Protein AF-A0A6J7QXI7-F1 (afdb_monomer)

pLDDT: mean 74.12, std 20.52, range [36.59, 98.75]

Mean predicted aligned error: 23.36 Å

Sequence (227 aa):
MTYCSECGQPLATPSAKFCSACGSAVPSATATTPPPEVVAPTAAPGTLPPVSPRVQPRDPSRALPAGPPPATSRRRGRFVWLCLLVIIGLIAAFMLGARSNGDEGAATNPPTGETAAVEPGAESTPGTATGEASGPASQPSPASSGPGGTNGPVMPSVVGMVLQDAQDLLQSQGSYLMDQVDATGGGRFQFFDSNWKVCSQEPSAGAPLASTDVVTLDTVKLDESCP

Structure (mmCIF, N/CA/C/O backbone):
data_AF-A0A6J7QXI7-F1
#
_entry.id   AF-A0A6J7QXI7-F1
#
loop_
_atom_site.group_PDB
_atom_site.id
_atom_site.type_symbol
_atom_site.label_atom_id
_atom_site.label_alt_id
_atom_site.label_comp_id
_atom_site.label_asym_id
_atom_site.label_entity_id
_atom_site.label_seq_id
_atom_site.pdbx_PDB_ins_code
_atom_site.Cartn_x
_atom_site.Cartn_y
_atom_site.Cartn_z
_atom_site.occupancy
_atom_site.B_iso_or_equiv
_atom_site.auth_seq_id
_atom_site.auth_comp_id
_atom_site.auth_asym_id
_atom_site.auth_atom_id
_atom_site.pdbx_PDB_model_num
ATOM 1 N N . MET A 1 1 ? -28.633 -10.844 -4.886 1.00 69.25 1 MET A N 1
ATOM 2 C CA . MET A 1 1 ? -27.993 -11.854 -4.016 1.00 69.25 1 MET A CA 1
ATOM 3 C C . MET A 1 1 ? -27.520 -11.116 -2.779 1.00 69.25 1 MET A C 1
ATOM 5 O O . MET A 1 1 ? -26.979 -10.030 -2.938 1.00 69.25 1 MET A O 1
ATOM 9 N N . THR A 1 2 ? -27.819 -11.610 -1.580 1.00 86.06 2 THR A N 1
ATOM 10 C CA . THR A 1 2 ? -27.412 -10.944 -0.332 1.00 86.06 2 THR A CA 1
ATOM 11 C C . THR A 1 2 ? -26.038 -11.468 0.072 1.00 86.06 2 THR A C 1
ATOM 13 O O . THR A 1 2 ? -25.817 -12.676 0.011 1.00 86.06 2 THR A O 1
ATOM 16 N N . TYR A 1 3 ? -25.130 -10.582 0.471 1.00 89.31 3 TYR A N 1
ATOM 17 C CA . TYR A 1 3 ? -23.764 -10.927 0.872 1.00 89.31 3 TYR A CA 1
ATOM 18 C C . TYR A 1 3 ? -23.567 -10.641 2.360 1.00 89.31 3 TYR A C 1
ATOM 20 O O . TYR A 1 3 ? -24.206 -9.748 2.918 1.00 89.31 3 TYR A O 1
ATOM 28 N N . CYS A 1 4 ? -22.710 -11.420 3.014 1.00 88.81 4 CYS A N 1
ATOM 29 C CA . CYS A 1 4 ? -22.320 -11.164 4.393 1.00 88.81 4 CYS A CA 1
ATOM 30 C C . CYS A 1 4 ? -21.455 -9.899 4.456 1.00 88.81 4 CYS A C 1
ATOM 32 O O . CYS A 1 4 ? -20.448 -9.818 3.760 1.00 88.81 4 CYS A O 1
ATOM 34 N N . SER A 1 5 ? -21.817 -8.940 5.309 1.00 89.81 5 SER A N 1
ATOM 35 C CA . SER A 1 5 ? -21.047 -7.704 5.507 1.00 89.81 5 SER A CA 1
ATOM 36 C C . SER A 1 5 ? -19.678 -7.934 6.150 1.00 89.81 5 SER A C 1
ATOM 38 O O . SER A 1 5 ? -18.811 -7.082 6.022 1.00 89.81 5 SER A O 1
ATOM 40 N N . GLU A 1 6 ? -19.490 -9.072 6.824 1.00 91.00 6 GLU A N 1
ATOM 41 C CA . GLU A 1 6 ? -18.256 -9.377 7.551 1.00 91.00 6 GLU A CA 1
ATOM 42 C C . GLU A 1 6 ? -17.192 -10.035 6.663 1.00 91.00 6 GLU A C 1
ATOM 44 O O . GLU A 1 6 ? -16.014 -9.722 6.761 1.00 91.00 6 GLU A O 1
ATOM 49 N N . CYS A 1 7 ? -17.597 -10.964 5.790 1.00 91.88 7 CYS A N 1
ATOM 50 C CA . CYS A 1 7 ? -16.663 -11.754 4.974 1.00 91.88 7 CYS A CA 1
ATOM 51 C C . CYS A 1 7 ? -16.904 -11.658 3.461 1.00 91.88 7 CYS A C 1
ATOM 53 O O . CYS A 1 7 ? -16.229 -12.329 2.683 1.00 91.88 7 CYS A O 1
ATOM 55 N N . GLY A 1 8 ? -17.909 -10.896 3.023 1.00 90.81 8 GLY A N 1
ATOM 56 C CA . GLY A 1 8 ? -18.232 -10.698 1.607 1.00 90.81 8 GLY A CA 1
ATOM 57 C C . GLY A 1 8 ? -18.805 -11.920 0.881 1.00 90.81 8 GLY A C 1
ATOM 58 O O . GLY A 1 8 ? -19.117 -11.826 -0.303 1.00 90.81 8 GLY A O 1
ATOM 59 N N . GLN A 1 9 ? -18.977 -13.068 1.546 1.00 93.31 9 GLN A N 1
ATOM 60 C CA . GLN A 1 9 ? -19.490 -14.285 0.909 1.00 93.31 9 GLN A CA 1
ATOM 61 C C . GLN A 1 9 ? -21.015 -14.250 0.704 1.00 93.31 9 GLN A C 1
ATOM 63 O O . GLN A 1 9 ? -21.737 -13.668 1.524 1.00 93.31 9 GLN A O 1
ATOM 68 N N . PRO A 1 10 ? -21.533 -14.880 -0.369 1.00 91.75 10 PRO A N 1
ATOM 69 C CA . PRO A 1 10 ? -22.965 -14.927 -0.638 1.00 91.75 10 PRO A CA 1
ATOM 70 C C . PRO A 1 10 ? -23.696 -15.731 0.441 1.00 91.75 10 PRO A C 1
ATOM 72 O O . PRO A 1 10 ? -23.266 -16.811 0.849 1.00 91.75 10 PRO A O 1
ATOM 75 N N . LEU A 1 11 ? -24.834 -15.216 0.898 1.00 88.88 11 LEU A N 1
ATOM 76 C CA . LEU A 1 11 ? -25.693 -15.929 1.835 1.00 88.88 11 LEU A CA 1
ATOM 77 C C . LEU A 1 11 ? -26.484 -17.014 1.100 1.00 88.88 11 LEU A C 1
ATOM 79 O O . LEU A 1 11 ? -27.057 -16.767 0.039 1.00 88.88 11 LEU A O 1
ATOM 83 N N . ALA A 1 12 ? -26.564 -18.202 1.707 1.00 86.75 12 ALA A N 1
ATOM 84 C CA . ALA A 1 12 ? -27.298 -19.344 1.156 1.00 86.75 12 ALA A CA 1
ATOM 85 C C . ALA A 1 12 ? -28.788 -19.038 0.927 1.00 86.75 12 ALA A C 1
ATOM 87 O O . ALA A 1 12 ? -29.397 -19.539 -0.014 1.00 86.75 12 ALA A O 1
ATOM 88 N N . THR A 1 13 ? -29.379 -18.198 1.781 1.00 83.38 13 THR A N 1
ATOM 89 C CA . THR A 1 13 ? -30.736 -17.673 1.608 1.00 83.38 13 THR A CA 1
ATOM 90 C C . THR A 1 13 ? -30.788 -16.201 2.025 1.00 83.38 13 THR A C 1
ATOM 92 O O . THR A 1 13 ? -30.036 -15.789 2.912 1.00 83.38 13 THR A O 1
ATOM 95 N N . PRO A 1 14 ? -31.692 -15.391 1.445 1.00 78.56 14 PRO A N 1
ATOM 96 C CA . PRO A 1 14 ? -31.854 -13.983 1.819 1.00 78.56 14 PRO A CA 1
ATOM 97 C C . PRO A 1 14 ? -32.347 -13.777 3.264 1.00 78.56 14 PRO A C 1
ATOM 99 O O . PRO A 1 14 ? -32.308 -12.658 3.762 1.00 78.56 14 PRO A O 1
ATOM 102 N N . SER A 1 15 ? -32.795 -14.840 3.941 1.00 80.81 15 SER A N 1
ATOM 103 C CA . SER A 1 15 ? -33.298 -14.835 5.324 1.00 80.81 15 SER A CA 1
ATOM 104 C C . SER A 1 15 ? -32.333 -15.498 6.317 1.00 80.81 15 SER A C 1
ATOM 106 O O . SER A 1 15 ? -32.722 -15.792 7.451 1.00 80.81 15 SER A O 1
ATOM 108 N N . ALA A 1 16 ? -31.102 -15.806 5.894 1.00 84.38 16 ALA A N 1
ATOM 109 C CA . ALA A 1 16 ? -30.119 -16.462 6.742 1.00 84.38 16 ALA A CA 1
ATOM 110 C C . ALA A 1 16 ? -29.797 -15.584 7.961 1.00 84.38 16 ALA A C 1
ATOM 112 O O . ALA A 1 16 ? -29.407 -14.432 7.813 1.00 84.38 16 ALA A O 1
ATOM 113 N N . LYS A 1 17 ? -29.945 -16.143 9.168 1.00 89.25 17 LYS A N 1
ATOM 114 C CA . LYS A 1 17 ? -29.601 -15.463 10.432 1.00 89.25 17 LYS A CA 1
ATOM 115 C C . LYS A 1 17 ? -28.100 -15.468 10.719 1.00 89.25 17 LYS A C 1
ATOM 117 O O . LYS A 1 17 ? -27.633 -14.660 11.512 1.00 89.25 17 LYS A O 1
ATOM 122 N N . PHE A 1 18 ? -27.361 -16.371 10.076 1.00 90.38 18 PHE A N 1
ATOM 123 C CA . PHE A 1 18 ? -25.919 -16.538 10.228 1.00 90.38 18 PHE A CA 1
ATOM 124 C C . PHE A 1 18 ? -25.279 -16.838 8.872 1.00 90.38 18 PHE A C 1
ATOM 126 O O . PHE A 1 18 ? -25.883 -17.507 8.028 1.00 90.38 18 PHE A O 1
ATOM 133 N N . CYS A 1 19 ? -24.057 -16.354 8.667 1.00 91.12 19 CYS A N 1
ATOM 134 C CA . CYS A 1 19 ? -23.253 -16.671 7.498 1.00 91.12 19 CYS A CA 1
ATOM 135 C C . CYS A 1 19 ? -22.615 -18.054 7.662 1.00 91.12 19 CYS A C 1
ATOM 137 O O . CYS A 1 19 ? -21.871 -18.289 8.608 1.00 91.12 19 CYS A O 1
ATOM 139 N N . SER A 1 20 ? -22.854 -18.963 6.719 1.00 91.06 20 SER A N 1
ATOM 140 C CA . SER A 1 20 ? -22.268 -20.309 6.754 1.00 91.06 20 SER A CA 1
ATOM 141 C C . SER A 1 20 ? -20.759 -20.332 6.483 1.00 91.06 20 SER A C 1
ATOM 143 O O . SER A 1 20 ? -20.115 -21.318 6.818 1.00 91.06 20 SER A O 1
ATOM 145 N N . ALA A 1 21 ? -20.200 -19.274 5.883 1.00 90.31 21 ALA A N 1
ATOM 146 C CA . ALA A 1 21 ? -18.775 -19.192 5.566 1.00 90.31 21 ALA A CA 1
ATOM 147 C C . ALA A 1 21 ? -17.927 -18.739 6.765 1.00 90.31 21 ALA A C 1
ATOM 149 O O . ALA A 1 21 ? -16.866 -19.302 7.006 1.00 90.31 21 ALA A O 1
ATOM 150 N N . CYS A 1 22 ? -18.393 -17.741 7.524 1.00 91.62 22 CYS A N 1
ATOM 151 C CA . CYS A 1 22 ? -17.625 -17.153 8.630 1.00 91.62 22 CYS A CA 1
ATOM 152 C C . CYS A 1 22 ? -18.294 -17.279 10.009 1.00 91.62 22 CYS A C 1
ATOM 154 O O . CYS A 1 22 ? -17.699 -16.903 11.011 1.00 91.62 22 CYS A O 1
ATOM 156 N N . GLY A 1 23 ? -19.532 -17.776 10.087 1.00 89.50 23 GLY A N 1
ATOM 157 C CA . GLY A 1 23 ? -20.280 -17.941 11.339 1.00 89.50 23 GLY A CA 1
ATOM 158 C C . GLY A 1 23 ? -20.931 -16.665 11.889 1.00 89.50 23 GLY A C 1
ATOM 159 O O . GLY A 1 23 ? -21.688 -16.745 12.856 1.00 89.50 23 GLY A O 1
ATOM 160 N N . SER A 1 24 ? -20.689 -15.499 11.284 1.00 89.75 24 SER A N 1
ATOM 161 C CA . SER A 1 24 ? -21.196 -14.215 11.786 1.00 89.75 24 SER A CA 1
ATOM 162 C C . SER A 1 24 ? -22.715 -14.096 11.666 1.00 89.75 24 SER A C 1
ATOM 164 O O . SER A 1 24 ? -23.312 -14.532 10.677 1.00 89.75 24 SER A O 1
ATOM 166 N N . ALA A 1 25 ? -23.349 -13.471 12.660 1.00 90.44 25 ALA A N 1
ATOM 167 C CA . ALA A 1 25 ? -24.772 -13.154 12.621 1.00 90.44 25 ALA A CA 1
ATOM 168 C C . ALA A 1 25 ? -25.064 -12.115 11.528 1.00 90.44 25 ALA A C 1
ATOM 170 O O . ALA A 1 25 ? -24.351 -11.123 11.394 1.00 90.44 25 ALA A O 1
ATOM 171 N N . VAL A 1 26 ? -26.127 -12.333 10.757 1.00 83.88 26 VAL A N 1
ATOM 172 C CA . VAL A 1 26 ? -26.592 -11.382 9.743 1.00 83.88 26 VAL A CA 1
ATOM 173 C C . VAL A 1 26 ? -27.691 -10.528 10.379 1.00 83.88 26 VAL A C 1
ATOM 175 O O . VAL A 1 26 ? -28.713 -11.084 10.801 1.00 83.88 26 VAL A O 1
ATOM 178 N N . PRO A 1 27 ? -27.521 -9.196 10.479 1.00 74.88 27 PRO A N 1
ATOM 179 C CA . PRO A 1 27 ? -28.544 -8.339 11.058 1.00 74.88 27 PRO A CA 1
ATOM 180 C C . PRO A 1 27 ? -29.804 -8.404 10.187 1.00 74.88 27 PRO A C 1
ATOM 182 O O . PRO A 1 27 ? -29.795 -8.041 9.012 1.00 74.88 27 PRO A O 1
ATOM 185 N N . SER A 1 28 ? -30.900 -8.909 10.757 1.00 65.06 28 SER A N 1
ATOM 186 C CA . SER A 1 28 ? -32.189 -8.934 10.067 1.00 65.06 28 SER A CA 1
ATOM 187 C C . SER A 1 28 ? -32.716 -7.507 9.952 1.00 65.06 28 SER A C 1
ATOM 189 O O . SER A 1 28 ? -32.946 -6.840 10.961 1.00 65.06 28 SER A O 1
ATOM 191 N N . ALA A 1 29 ? -32.911 -7.044 8.719 1.00 59.44 29 ALA A N 1
ATOM 192 C CA . ALA A 1 29 ? -33.513 -5.755 8.407 1.00 59.44 29 ALA A CA 1
ATOM 193 C C . ALA A 1 29 ? -35.021 -5.765 8.721 1.00 59.44 29 ALA A C 1
ATOM 195 O O . ALA A 1 29 ? -35.864 -5.766 7.832 1.00 59.44 29 ALA A O 1
ATOM 196 N N . THR A 1 30 ? -35.371 -5.792 10.003 1.00 52.00 30 THR A N 1
ATOM 197 C CA . THR A 1 30 ? -36.724 -5.510 10.494 1.00 52.00 30 THR A CA 1
ATOM 198 C C . THR A 1 30 ? -36.624 -4.596 11.703 1.00 52.00 30 THR A C 1
ATOM 200 O O . THR A 1 30 ? -36.849 -5.012 12.832 1.00 52.00 30 THR A O 1
ATOM 203 N N . ALA A 1 31 ? -36.241 -3.348 11.453 1.00 46.59 31 ALA A N 1
ATOM 204 C CA . ALA A 1 31 ? -36.560 -2.208 12.304 1.00 46.59 31 ALA A CA 1
ATOM 205 C C . ALA A 1 31 ? -36.317 -0.932 11.489 1.00 46.59 31 ALA A C 1
ATOM 207 O O . ALA A 1 31 ? -35.301 -0.256 11.631 1.00 46.59 31 ALA A O 1
ATOM 208 N N . THR A 1 32 ? -37.247 -0.613 10.589 1.00 44.78 32 THR A N 1
ATOM 209 C CA . THR A 1 32 ? -37.412 0.765 10.124 1.00 44.78 32 THR A CA 1
ATOM 210 C C . THR A 1 32 ? -37.894 1.572 11.325 1.00 44.78 32 THR A C 1
ATOM 212 O O . THR A 1 32 ? -39.090 1.665 11.584 1.00 44.78 32 THR A O 1
ATOM 215 N N . THR A 1 33 ? -36.956 2.100 12.104 1.00 49.19 33 THR A N 1
ATOM 216 C CA . THR A 1 33 ? -37.240 3.183 13.043 1.00 49.19 33 THR A CA 1
ATOM 217 C C . THR A 1 33 ? -37.573 4.414 12.195 1.00 49.19 33 THR A C 1
ATOM 219 O O . THR A 1 33 ? -36.725 4.822 11.396 1.00 49.19 33 THR A O 1
ATOM 222 N N . PRO A 1 34 ? -38.787 4.988 12.279 1.00 61.31 34 PRO A N 1
ATOM 223 C CA . PRO A 1 34 ? -39.069 6.247 11.602 1.00 61.31 34 PRO A CA 1
ATOM 224 C C . PRO A 1 34 ? -38.156 7.353 12.165 1.00 61.31 34 PRO A C 1
ATOM 226 O O . PRO A 1 34 ? -37.771 7.286 13.337 1.00 61.31 34 PRO A O 1
ATOM 229 N N . PRO A 1 35 ? -37.780 8.360 11.355 1.00 67.06 35 PRO A N 1
ATOM 230 C CA . PRO A 1 35 ? -36.964 9.473 11.832 1.00 67.06 35 PRO A CA 1
ATOM 231 C C . PRO A 1 35 ? -37.675 10.172 13.003 1.00 67.06 35 PRO A C 1
ATOM 233 O O . PRO A 1 35 ? -38.895 10.339 12.939 1.00 67.06 35 PRO A O 1
ATOM 236 N N . PRO A 1 36 ? -36.965 10.573 14.075 1.00 60.19 36 PRO A N 1
ATOM 237 C CA . PRO A 1 36 ? -37.603 11.279 15.174 1.00 60.19 36 PRO A CA 1
ATOM 238 C C . PRO A 1 36 ? -38.155 12.617 14.673 1.00 60.19 36 PRO A C 1
ATOM 240 O O . PRO A 1 36 ? -37.423 13.465 14.161 1.00 60.19 36 PRO A O 1
ATOM 243 N N . GLU A 1 37 ? -39.468 12.773 14.820 1.00 57.25 37 GLU A N 1
ATOM 244 C CA . GLU A 1 37 ? -40.192 14.021 14.624 1.00 57.25 37 GLU A CA 1
ATOM 245 C C . GLU A 1 37 ? -39.578 15.105 15.520 1.00 57.25 37 GLU A C 1
ATOM 247 O O . GLU A 1 37 ? -39.369 14.909 16.720 1.00 57.25 37 GLU A O 1
ATOM 252 N N . VAL A 1 38 ? -39.235 16.239 14.910 1.00 58.78 38 VAL A N 1
ATOM 253 C CA . VAL A 1 38 ? -38.616 17.388 15.574 1.00 58.78 38 VAL A CA 1
ATOM 254 C C . VAL A 1 38 ? -39.658 18.041 16.482 1.00 58.78 38 VAL A C 1
ATOM 256 O O . VAL A 1 38 ? -40.354 18.973 16.088 1.00 58.78 38 VAL A O 1
ATOM 259 N N . VAL A 1 39 ? -39.778 17.548 17.713 1.00 56.69 39 VAL A N 1
ATOM 260 C CA . VAL A 1 39 ? -40.544 18.233 18.755 1.00 56.69 39 VAL A CA 1
ATOM 261 C C . VAL A 1 39 ? -39.693 19.391 19.270 1.00 56.69 39 VAL A C 1
ATOM 263 O O . VAL A 1 39 ? -38.682 19.200 19.947 1.00 56.69 39 VAL A O 1
ATOM 266 N N . ALA A 1 40 ? -40.094 20.608 18.908 1.00 59.84 40 ALA A N 1
ATOM 267 C CA . ALA A 1 40 ? -39.514 21.841 19.421 1.00 59.84 40 ALA A CA 1
ATOM 268 C C . ALA A 1 40 ? -39.639 21.900 20.959 1.00 59.84 40 ALA A C 1
ATOM 270 O O . ALA A 1 40 ? -40.735 21.681 21.482 1.00 59.84 40 ALA A O 1
ATOM 271 N N . PRO A 1 41 ? -38.573 22.225 21.712 1.00 55.03 41 PRO A N 1
ATOM 272 C CA . PRO A 1 41 ? -38.693 22.374 23.153 1.00 55.03 41 PRO A CA 1
ATOM 273 C C . PRO A 1 41 ? -39.405 23.686 23.507 1.00 55.03 41 PRO A C 1
ATOM 275 O O . PRO A 1 41 ? -38.901 24.786 23.272 1.00 55.03 41 PRO A O 1
ATOM 278 N N . THR A 1 42 ? -40.585 23.552 24.113 1.00 48.06 42 THR A N 1
ATOM 279 C CA . THR A 1 42 ? -41.251 24.596 24.895 1.00 48.06 42 THR A CA 1
ATOM 280 C C . THR A 1 42 ? -40.319 25.081 26.008 1.00 48.06 42 THR A C 1
ATOM 282 O O . THR A 1 42 ? -39.772 24.290 26.775 1.00 48.06 42 THR A O 1
ATOM 285 N N . ALA A 1 43 ? -40.144 26.399 26.083 1.00 51.53 43 ALA A N 1
ATOM 286 C CA . ALA A 1 43 ? -39.300 27.077 27.054 1.00 51.53 43 ALA A CA 1
ATOM 287 C C . ALA A 1 43 ? -39.784 26.857 28.498 1.00 51.53 43 ALA A C 1
ATOM 289 O O . ALA A 1 43 ? -40.914 27.204 28.842 1.00 51.53 43 ALA A O 1
ATOM 290 N N . ALA A 1 44 ? -38.897 26.353 29.356 1.00 51.34 44 ALA A N 1
ATOM 291 C CA . ALA A 1 44 ? -39.019 26.470 30.806 1.00 51.34 44 ALA A CA 1
ATOM 292 C C . ALA A 1 44 ? -38.195 27.684 31.286 1.00 51.34 44 ALA A C 1
ATOM 294 O O . ALA A 1 44 ? -37.047 27.840 30.858 1.00 51.34 44 ALA A O 1
ATOM 295 N N . PRO A 1 45 ? -38.730 28.552 32.163 1.00 57.09 45 PRO A N 1
ATOM 296 C CA . PRO A 1 45 ? -37.979 29.664 32.725 1.00 57.09 45 PRO A CA 1
ATOM 297 C C . PRO A 1 45 ? -37.171 29.165 33.929 1.00 57.09 45 PRO A C 1
ATOM 299 O O . PRO A 1 45 ? -37.731 28.561 34.841 1.00 57.09 45 PRO A O 1
ATOM 302 N N . GLY A 1 46 ? -35.862 29.424 33.964 1.00 57.44 46 GLY A N 1
ATOM 303 C CA . GLY A 1 46 ? -35.093 29.235 35.202 1.00 57.44 46 GLY A CA 1
ATOM 304 C C . GLY A 1 46 ? -33.627 28.836 35.082 1.00 57.44 46 GLY A C 1
ATOM 305 O O . GLY A 1 46 ? -32.968 28.719 36.111 1.00 57.44 46 GLY A O 1
ATOM 306 N N . THR A 1 47 ? -33.070 28.646 33.887 1.00 54.25 47 THR A N 1
ATOM 307 C CA . THR A 1 47 ? -31.639 28.333 33.773 1.00 54.25 47 THR A CA 1
ATOM 308 C C . THR A 1 47 ? -30.823 29.620 33.710 1.00 54.25 47 THR A C 1
ATOM 310 O O . THR A 1 47 ? -30.930 30.402 32.767 1.00 54.25 47 THR A O 1
ATOM 313 N N . LEU A 1 48 ? -30.019 29.840 34.752 1.00 63.69 48 LEU A N 1
ATOM 314 C CA . LEU A 1 48 ? -28.981 30.868 34.815 1.00 63.69 48 LEU A CA 1
ATOM 315 C C . LEU A 1 48 ? -28.136 30.857 33.525 1.00 63.69 48 LEU A C 1
ATOM 317 O O . LEU A 1 48 ? -27.849 29.774 33.007 1.00 63.69 48 LEU A O 1
ATOM 321 N N . PRO A 1 49 ? -27.713 32.022 33.001 1.00 67.75 49 PRO A N 1
ATOM 322 C CA . PRO A 1 49 ? -26.877 32.055 31.809 1.00 67.75 49 PRO A CA 1
ATOM 323 C C . PRO A 1 49 ? -25.571 31.285 32.061 1.00 67.75 49 PRO A C 1
ATOM 325 O O . PRO A 1 49 ? -25.015 31.377 33.162 1.00 67.75 49 PRO A O 1
ATOM 328 N N . PRO A 1 50 ? -25.043 30.546 31.068 1.00 63.25 50 PRO A N 1
ATOM 329 C CA . PRO A 1 50 ? -23.737 29.926 31.205 1.00 63.25 50 PRO A CA 1
ATOM 330 C C . PRO A 1 50 ? -22.700 31.028 31.433 1.00 63.25 50 PRO A C 1
ATOM 332 O O . PRO A 1 50 ? -22.556 31.949 30.622 1.00 63.25 50 PRO A O 1
ATOM 335 N N . VAL A 1 51 ? -21.975 30.938 32.549 1.00 65.94 51 VAL A N 1
ATOM 336 C CA . VAL A 1 51 ? -20.777 31.743 32.788 1.00 65.94 51 VAL A CA 1
ATOM 337 C C . VAL A 1 51 ? -19.792 31.375 31.687 1.00 65.94 51 VAL A C 1
ATOM 339 O O . VAL A 1 51 ? -19.142 30.333 31.733 1.00 65.94 51 VAL A O 1
ATOM 342 N N . SER A 1 52 ? -19.726 32.210 30.652 1.00 62.53 52 SER A N 1
ATOM 343 C CA . SER A 1 52 ? -18.706 32.076 29.621 1.00 62.53 52 SER A CA 1
ATOM 344 C C . SER A 1 52 ? -17.344 32.181 30.305 1.00 62.53 52 SER A C 1
ATOM 346 O O . SER A 1 52 ? -17.128 33.136 31.062 1.00 62.53 52 SER A O 1
ATOM 348 N N . PRO A 1 53 ? -16.411 31.245 30.067 1.00 62.56 53 PRO A N 1
ATOM 349 C CA . PRO A 1 53 ? -15.041 31.440 30.498 1.00 62.56 53 PRO A CA 1
ATOM 350 C C . PRO A 1 53 ? -14.557 32.740 29.858 1.00 62.56 53 PRO A C 1
ATOM 352 O O . PRO A 1 53 ? -14.526 32.855 28.631 1.00 62.56 53 PRO A O 1
ATOM 355 N N . ARG A 1 54 ? -14.208 33.748 30.667 1.00 62.00 54 ARG A N 1
ATOM 356 C CA . ARG A 1 54 ? -13.428 34.879 30.160 1.00 62.00 54 ARG A CA 1
ATOM 357 C C . ARG A 1 54 ? -12.140 34.286 29.604 1.00 62.00 54 ARG A C 1
ATOM 359 O O . ARG A 1 54 ? -11.268 33.884 30.372 1.00 62.00 54 ARG A O 1
ATOM 366 N N . VAL A 1 55 ? -12.032 34.223 28.281 1.00 64.94 55 VAL A N 1
ATOM 367 C CA . VA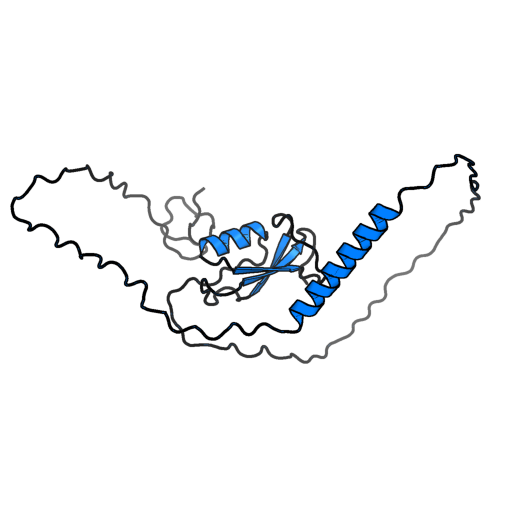L A 1 55 ? -10.760 34.007 27.600 1.00 64.94 55 VAL A CA 1
ATOM 368 C C . VAL A 1 55 ? -9.887 35.189 27.996 1.00 64.94 55 VAL A C 1
ATOM 370 O O . VAL A 1 55 ? -10.076 36.303 27.512 1.00 64.94 55 VAL A O 1
ATOM 373 N N . GLN A 1 56 ? -8.989 34.974 28.957 1.00 69.88 56 GLN A N 1
ATOM 374 C CA . GLN A 1 56 ? -7.971 35.968 29.252 1.00 69.88 56 GLN A CA 1
ATOM 375 C C . GLN A 1 56 ? -7.085 36.091 28.007 1.00 69.88 56 GLN A C 1
ATOM 377 O O . GLN A 1 56 ? -6.694 35.056 27.452 1.00 69.88 56 GLN A O 1
ATOM 382 N N . PRO A 1 57 ? -6.788 37.311 27.529 1.00 65.75 57 PRO A N 1
ATOM 383 C CA . PRO A 1 57 ? -5.837 37.488 26.445 1.00 65.75 57 PRO A CA 1
ATOM 384 C C . PRO A 1 57 ? -4.522 36.821 26.855 1.00 65.75 57 PRO A C 1
ATOM 386 O O . PRO A 1 57 ? -3.995 37.079 27.937 1.00 65.75 57 PRO A O 1
ATOM 389 N N . ARG A 1 58 ? -4.036 35.898 26.017 1.00 65.06 58 ARG A N 1
ATOM 390 C CA . ARG A 1 58 ? -2.737 35.252 26.218 1.00 65.06 58 ARG A CA 1
ATOM 391 C C . ARG A 1 58 ? -1.682 36.348 26.310 1.00 65.06 58 ARG A C 1
ATOM 393 O O . ARG A 1 58 ? -1.523 37.112 25.363 1.00 65.06 58 ARG A O 1
ATOM 400 N N . ASP A 1 59 ? -0.992 36.410 27.443 1.00 67.06 59 ASP A N 1
ATOM 401 C CA . ASP A 1 59 ? 0.145 37.302 27.640 1.00 67.06 59 ASP A CA 1
ATOM 402 C C . ASP A 1 59 ? 1.230 36.951 26.602 1.00 67.06 59 ASP A C 1
ATOM 404 O O . ASP A 1 59 ? 1.761 35.832 26.640 1.00 67.06 59 ASP A O 1
ATOM 408 N N . PRO A 1 60 ? 1.553 37.849 25.652 1.00 64.44 60 PRO A N 1
ATOM 409 C CA . PRO A 1 60 ? 2.567 37.590 24.631 1.00 64.44 60 PRO A CA 1
ATOM 410 C C . PRO A 1 60 ? 3.979 37.460 25.225 1.00 64.44 60 PRO A C 1
ATOM 412 O O . PRO A 1 60 ? 4.901 37.051 24.523 1.00 64.44 60 PRO A O 1
ATOM 415 N N . SER A 1 61 ? 4.157 37.770 26.514 1.00 62.28 61 SER A N 1
ATOM 416 C CA . SER A 1 61 ? 5.453 37.778 27.197 1.00 62.28 61 SER A CA 1
ATOM 417 C C . SER A 1 61 ? 5.858 36.415 27.764 1.00 62.28 61 SER A C 1
ATOM 419 O O . SER A 1 61 ? 6.998 36.243 28.198 1.00 62.28 61 SER A O 1
ATOM 421 N N . ARG A 1 62 ? 4.964 35.413 27.767 1.00 64.06 62 ARG A N 1
ATOM 422 C CA . ARG A 1 62 ? 5.308 34.060 28.229 1.00 64.06 62 ARG A CA 1
ATOM 423 C C . ARG A 1 62 ? 6.018 33.292 27.115 1.00 64.06 62 ARG A C 1
ATOM 425 O O . ARG A 1 62 ? 5.410 32.493 26.407 1.00 64.06 62 ARG A O 1
ATOM 432 N N . ALA A 1 63 ? 7.319 33.536 26.979 1.00 65.88 63 ALA A N 1
ATOM 433 C CA . ALA A 1 63 ? 8.200 32.727 26.149 1.00 65.88 63 ALA A CA 1
ATOM 434 C C . ALA A 1 63 ? 8.086 31.249 26.565 1.00 65.88 63 ALA A C 1
ATOM 436 O O . ALA A 1 63 ? 8.353 30.884 27.713 1.00 65.88 63 ALA A O 1
ATOM 437 N N . LEU A 1 64 ? 7.649 30.401 25.633 1.00 69.12 64 LEU A N 1
ATOM 438 C CA . LEU A 1 64 ? 7.750 28.952 25.772 1.00 69.12 64 LEU A CA 1
ATOM 439 C C . LEU A 1 64 ? 9.239 28.595 25.925 1.00 69.12 64 LEU A C 1
ATOM 441 O O . LEU A 1 64 ? 10.059 29.174 25.206 1.00 69.12 64 LEU A O 1
ATOM 445 N N . PRO A 1 65 ? 9.620 27.673 26.830 1.00 69.94 65 PRO A N 1
ATOM 446 C CA . PRO A 1 65 ? 10.992 27.189 26.862 1.00 69.94 65 PRO A CA 1
ATOM 447 C C . PRO A 1 65 ? 11.324 26.616 25.483 1.00 69.94 65 PRO A C 1
ATOM 449 O O . PRO A 1 65 ? 10.565 25.810 24.942 1.00 69.94 65 PRO A O 1
ATOM 452 N N . ALA A 1 66 ? 12.429 27.080 24.898 1.00 69.94 66 ALA A N 1
ATOM 453 C CA . ALA A 1 66 ? 12.898 26.590 23.614 1.00 69.94 66 ALA A CA 1
ATOM 454 C C . ALA A 1 66 ? 13.058 25.066 23.699 1.00 69.94 66 ALA A C 1
ATOM 456 O O . ALA A 1 66 ? 13.819 24.560 24.527 1.00 69.94 66 ALA A O 1
ATOM 457 N N . GLY A 1 67 ? 12.311 24.339 22.866 1.00 74.94 67 GLY A N 1
ATOM 458 C CA . GLY A 1 67 ? 12.539 22.913 22.678 1.00 74.94 67 GLY A CA 1
ATOM 459 C C . GLY A 1 67 ? 13.984 22.670 22.223 1.00 74.94 67 GLY A C 1
ATOM 460 O O . GLY A 1 67 ? 14.589 23.559 21.611 1.00 74.94 67 GLY A O 1
ATOM 461 N N . PRO A 1 68 ? 14.567 21.498 22.523 1.00 75.50 68 PRO A N 1
ATOM 462 C CA . PRO A 1 68 ? 15.904 21.171 22.050 1.00 75.50 68 PRO A CA 1
ATOM 463 C C . PRO A 1 68 ? 15.955 21.297 20.518 1.00 75.50 68 PRO A C 1
ATOM 465 O O . PRO A 1 68 ? 15.004 20.892 19.842 1.00 75.50 68 PRO A O 1
ATOM 468 N N . PRO A 1 69 ? 17.030 21.875 19.948 1.00 72.69 69 PRO A N 1
ATOM 469 C CA . PRO A 1 69 ? 17.129 22.037 18.506 1.00 72.69 69 PRO A CA 1
ATOM 470 C C . PRO A 1 69 ? 17.080 20.661 17.826 1.00 72.69 69 PRO A C 1
ATOM 472 O O . PRO A 1 69 ? 17.694 19.713 18.329 1.00 72.69 69 PRO A O 1
ATOM 475 N N . PRO A 1 70 ? 16.391 20.528 16.676 1.00 67.81 70 PRO A N 1
ATOM 476 C CA . PRO A 1 70 ? 16.407 19.283 15.926 1.00 67.81 70 PRO A CA 1
ATOM 477 C C . PRO A 1 70 ? 17.853 18.954 15.547 1.00 67.81 70 PRO A C 1
ATOM 479 O O . PRO A 1 70 ? 18.589 19.807 15.039 1.00 67.81 70 PRO A O 1
ATOM 482 N N . ALA A 1 71 ? 18.265 17.712 15.801 1.00 63.22 71 ALA A N 1
ATOM 483 C CA . ALA A 1 71 ? 19.566 17.199 15.400 1.00 63.22 71 ALA A CA 1
ATOM 484 C C . ALA A 1 71 ? 19.639 17.162 13.866 1.00 63.22 71 ALA A C 1
ATOM 486 O O . ALA A 1 71 ? 19.293 16.178 13.214 1.00 63.22 71 ALA A O 1
ATOM 487 N N . THR A 1 72 ? 20.062 18.272 13.267 1.00 57.00 72 THR A N 1
ATOM 488 C CA . THR A 1 72 ? 20.313 18.348 11.833 1.00 57.00 72 THR A CA 1
ATOM 489 C C . THR A 1 72 ? 21.510 17.456 11.520 1.00 57.00 72 THR A C 1
ATOM 491 O O . THR A 1 72 ? 22.633 17.681 11.978 1.00 57.00 72 THR A O 1
ATOM 494 N N . SER A 1 73 ? 21.288 16.389 10.748 1.00 61.28 73 SER A N 1
ATOM 495 C CA . SER A 1 73 ? 22.390 15.566 10.259 1.00 61.28 73 SER A CA 1
ATOM 496 C C . SER A 1 73 ? 23.221 16.405 9.282 1.00 61.28 73 SER A C 1
ATOM 498 O O . SER A 1 73 ? 22.915 16.571 8.101 1.00 61.28 73 SER A O 1
ATOM 500 N N . ARG A 1 74 ? 24.314 16.968 9.803 1.00 57.38 74 ARG A N 1
ATOM 501 C CA . ARG A 1 74 ? 25.238 17.900 9.132 1.00 57.38 74 ARG A CA 1
ATOM 502 C C . ARG A 1 74 ? 25.821 17.387 7.802 1.00 57.38 74 ARG A C 1
ATOM 504 O O . ARG A 1 74 ? 26.465 18.143 7.080 1.00 57.38 74 ARG A O 1
ATOM 511 N N . ARG A 1 75 ? 25.609 16.111 7.461 1.00 59.28 75 ARG A N 1
ATOM 512 C CA . ARG A 1 75 ? 26.050 15.501 6.198 1.00 59.28 75 ARG A CA 1
ATOM 513 C C . ARG A 1 75 ? 25.089 15.745 5.028 1.00 59.28 75 ARG A C 1
ATOM 515 O O . ARG A 1 75 ? 25.570 15.834 3.905 1.00 59.28 75 ARG A O 1
ATOM 522 N N . ARG A 1 76 ? 23.779 15.922 5.260 1.00 58.78 76 ARG A N 1
ATOM 523 C CA . ARG A 1 76 ? 22.789 16.082 4.171 1.00 58.78 76 ARG A CA 1
ATOM 524 C C . ARG A 1 76 ? 22.813 17.479 3.531 1.00 58.78 76 ARG A C 1
ATOM 526 O O . ARG A 1 76 ? 22.685 17.594 2.319 1.00 58.78 76 ARG A O 1
ATOM 533 N N . GLY A 1 77 ? 23.096 18.533 4.304 1.00 55.28 77 GLY A N 1
ATOM 534 C CA . GLY A 1 77 ? 23.145 19.913 3.786 1.00 55.28 77 GLY A CA 1
ATOM 535 C C . GLY A 1 77 ? 24.316 20.209 2.837 1.00 55.28 77 GLY A C 1
ATOM 536 O O . GLY A 1 77 ? 24.191 21.044 1.947 1.00 55.28 77 GLY A O 1
ATOM 537 N N . ARG A 1 78 ? 25.446 19.500 2.979 1.00 65.25 78 ARG A N 1
ATOM 538 C CA . ARG A 1 78 ? 26.623 19.697 2.113 1.00 65.25 78 ARG A CA 1
ATOM 539 C C . ARG A 1 78 ? 26.400 19.178 0.694 1.00 65.25 78 ARG A C 1
ATOM 541 O O . ARG A 1 78 ? 26.841 19.829 -0.244 1.00 65.25 78 ARG A O 1
ATOM 548 N N . PHE A 1 79 ? 25.689 18.060 0.543 1.00 62.47 79 PHE A N 1
ATOM 549 C CA . PHE A 1 79 ? 25.359 17.498 -0.770 1.00 62.47 79 PHE A CA 1
ATOM 550 C C . PHE A 1 79 ? 24.306 18.330 -1.503 1.00 62.47 79 PHE A C 1
ATOM 552 O O . PHE A 1 79 ? 24.487 18.618 -2.678 1.00 62.47 79 PHE A O 1
ATOM 559 N N . VAL A 1 80 ? 23.268 18.805 -0.805 1.00 72.12 80 VAL A N 1
ATOM 560 C CA . VAL A 1 80 ? 22.236 19.668 -1.411 1.00 72.12 80 VAL A CA 1
ATOM 561 C C . VAL A 1 80 ? 22.838 20.982 -1.923 1.00 72.12 80 VAL A C 1
ATOM 563 O O . VAL A 1 80 ? 22.529 21.403 -3.033 1.00 72.12 80 VAL A O 1
ATOM 566 N N . TRP A 1 81 ? 23.747 21.603 -1.163 1.00 74.25 81 TRP A N 1
ATOM 567 C CA . TRP A 1 81 ? 24.398 22.848 -1.583 1.00 74.25 81 TRP A CA 1
ATOM 568 C C . TRP A 1 81 ? 25.390 22.643 -2.740 1.00 74.25 81 TRP A C 1
ATOM 570 O O . TRP A 1 81 ? 25.420 23.446 -3.669 1.00 74.25 81 TRP A O 1
ATOM 580 N N . LEU A 1 82 ? 26.145 21.536 -2.742 1.00 81.88 82 LEU A N 1
ATOM 581 C CA . LEU A 1 82 ? 27.013 21.158 -3.866 1.00 81.88 82 LEU A CA 1
ATOM 582 C C . LEU A 1 82 ? 26.216 20.884 -5.146 1.00 81.88 82 LEU A C 1
ATOM 584 O O . LEU A 1 82 ? 26.572 21.405 -6.199 1.00 81.88 82 LEU A O 1
ATOM 588 N N . CYS A 1 83 ? 25.117 20.130 -5.063 1.00 79.56 83 CYS A N 1
ATOM 589 C CA . CYS A 1 83 ? 24.242 19.878 -6.208 1.00 79.56 83 CYS A CA 1
ATOM 590 C C . CYS A 1 83 ? 23.629 21.177 -6.748 1.00 79.56 83 CYS A C 1
ATOM 592 O O . CYS A 1 83 ? 23.616 21.379 -7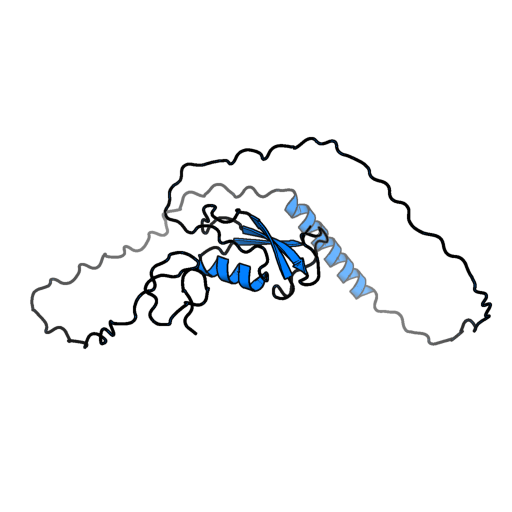.959 1.00 79.56 83 CYS A O 1
ATOM 594 N N . LEU A 1 84 ? 23.191 22.088 -5.871 1.00 85.06 84 LEU A N 1
ATOM 595 C CA . LEU A 1 84 ? 22.646 23.383 -6.280 1.00 85.06 84 LEU A CA 1
ATOM 596 C C . LEU A 1 84 ? 23.685 24.227 -7.040 1.00 85.06 84 LEU A C 1
ATOM 598 O O . LEU A 1 84 ? 23.368 24.794 -8.081 1.00 85.06 84 LEU A O 1
ATOM 602 N N . LEU A 1 85 ? 24.936 24.273 -6.567 1.00 87.44 85 LEU A N 1
ATOM 603 C CA . LEU A 1 85 ? 26.010 25.013 -7.238 1.00 87.44 85 LEU A CA 1
ATOM 604 C C . LEU A 1 85 ? 26.408 24.402 -8.586 1.00 87.44 85 LEU A C 1
ATOM 606 O O . LEU A 1 85 ? 26.649 25.143 -9.537 1.00 87.44 85 LEU A O 1
ATOM 610 N N . VAL A 1 86 ? 26.441 23.071 -8.691 1.00 86.81 86 VAL A N 1
ATOM 611 C CA . VAL A 1 86 ? 26.718 22.378 -9.959 1.00 86.81 86 VAL A CA 1
ATOM 612 C C . VAL A 1 86 ? 25.604 22.642 -10.975 1.00 86.81 86 VAL A C 1
ATOM 614 O O . VAL A 1 86 ? 25.895 22.960 -12.125 1.00 86.81 86 VAL A O 1
ATOM 617 N N . ILE A 1 87 ? 24.337 22.593 -10.554 1.00 85.00 87 ILE A N 1
ATOM 618 C CA . ILE A 1 87 ? 23.185 22.877 -11.424 1.00 85.00 87 ILE A CA 1
ATOM 619 C C . ILE A 1 87 ? 23.205 24.336 -11.900 1.00 85.00 87 ILE A C 1
ATOM 621 O O . ILE A 1 87 ? 23.047 24.591 -13.092 1.00 85.00 87 ILE A O 1
ATOM 625 N N . ILE A 1 88 ? 23.469 25.295 -11.006 1.00 85.12 88 ILE A N 1
ATOM 626 C CA . ILE A 1 88 ? 23.584 26.716 -11.374 1.00 85.12 88 ILE A CA 1
ATOM 627 C C . ILE A 1 88 ? 24.755 26.939 -12.347 1.00 85.12 88 ILE A C 1
ATOM 629 O O . ILE A 1 88 ? 24.609 27.681 -13.319 1.00 85.12 88 ILE A O 1
ATOM 633 N N . GLY A 1 89 ? 25.890 26.262 -12.140 1.00 78.50 89 GLY A N 1
ATOM 634 C CA . GLY A 1 89 ? 27.041 26.319 -13.044 1.00 78.50 89 GLY A CA 1
ATOM 635 C C . GLY A 1 89 ? 26.746 25.771 -14.445 1.00 78.50 89 GLY A C 1
ATOM 636 O O . GLY A 1 89 ? 27.120 26.396 -15.437 1.00 78.50 89 GLY A O 1
ATOM 637 N N . LEU A 1 90 ? 26.027 24.647 -14.544 1.00 79.94 90 LEU A N 1
ATOM 638 C CA . LEU A 1 90 ? 25.624 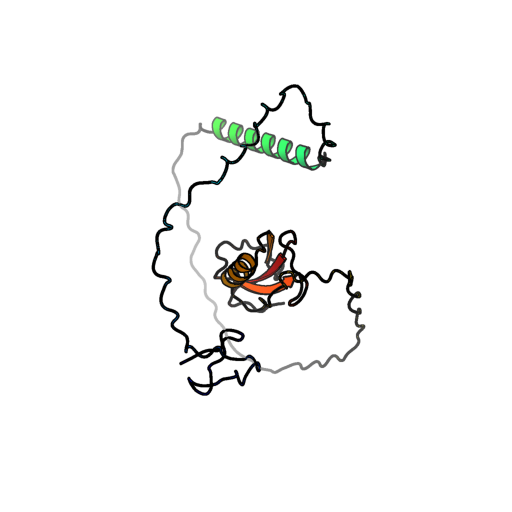24.055 -15.826 1.00 79.94 90 LEU A CA 1
ATOM 639 C C . LEU A 1 90 ? 24.625 24.939 -16.588 1.00 79.94 90 LEU A C 1
ATOM 641 O O . LEU A 1 90 ? 24.752 25.102 -17.801 1.00 79.94 90 LEU A O 1
ATOM 645 N N . ILE A 1 91 ? 23.678 25.569 -15.886 1.00 76.25 91 ILE A N 1
ATOM 646 C CA . ILE A 1 91 ? 22.714 26.499 -16.494 1.00 76.25 91 ILE A CA 1
ATOM 647 C C . ILE A 1 91 ? 23.424 27.763 -17.010 1.00 76.25 91 ILE A C 1
ATOM 649 O O . ILE A 1 91 ? 23.131 28.229 -18.113 1.00 76.25 91 ILE A O 1
ATOM 653 N N . ALA A 1 92 ? 24.398 28.294 -16.265 1.00 69.94 92 ALA A N 1
ATOM 654 C CA . ALA A 1 92 ? 25.191 29.443 -16.704 1.00 69.94 92 ALA A CA 1
ATOM 655 C C . ALA A 1 92 ? 26.071 29.122 -17.929 1.00 69.94 92 ALA A C 1
ATOM 657 O O . ALA A 1 92 ? 26.184 29.948 -18.835 1.00 69.94 92 ALA A O 1
ATOM 658 N N . ALA A 1 93 ? 26.646 27.915 -17.998 1.00 64.62 93 ALA A N 1
ATOM 659 C CA . ALA A 1 93 ? 27.421 27.462 -19.154 1.00 64.62 93 ALA A CA 1
ATOM 660 C C . ALA A 1 93 ? 26.549 27.271 -20.411 1.00 64.62 93 ALA A C 1
ATOM 662 O O . ALA A 1 93 ? 26.973 27.616 -21.513 1.00 64.62 93 ALA A O 1
ATOM 663 N N . PHE A 1 94 ? 25.311 26.792 -20.250 1.00 65.25 94 PHE A N 1
ATOM 664 C CA . PHE A 1 94 ? 24.365 26.617 -21.355 1.00 65.25 94 PHE A CA 1
ATOM 665 C C . PHE A 1 94 ? 23.874 27.957 -21.934 1.00 65.25 94 PHE A C 1
ATOM 667 O O . PHE A 1 94 ? 23.746 28.097 -23.148 1.00 65.25 94 PHE A O 1
ATOM 674 N N . MET A 1 95 ? 23.683 28.983 -21.096 1.00 61.19 95 MET A N 1
ATOM 675 C CA . MET A 1 95 ? 23.245 30.316 -21.545 1.00 61.19 95 MET A CA 1
ATOM 676 C C . MET A 1 95 ? 24.354 31.162 -22.197 1.00 61.19 95 MET A C 1
ATOM 678 O O . MET A 1 95 ? 24.045 32.117 -22.910 1.00 61.19 95 MET A O 1
ATOM 682 N N . LEU A 1 96 ? 25.635 30.820 -22.006 1.00 57.22 96 LEU A N 1
ATOM 683 C CA . LEU A 1 96 ? 26.765 31.516 -22.641 1.00 57.22 96 LEU A CA 1
ATOM 684 C C . LEU A 1 96 ? 27.249 30.841 -23.945 1.00 57.22 96 LEU A C 1
ATOM 686 O O . LEU A 1 96 ? 28.040 31.428 -24.678 1.00 57.22 96 LEU A O 1
ATOM 690 N N . GLY A 1 97 ? 26.753 29.641 -24.272 1.00 52.56 97 GLY A N 1
ATOM 691 C CA . GLY A 1 97 ? 27.149 28.870 -25.461 1.00 52.56 97 GLY A CA 1
ATOM 692 C C . GLY A 1 97 ? 26.379 29.173 -26.755 1.00 52.56 97 GLY A C 1
ATOM 693 O O . GLY A 1 97 ? 26.723 28.641 -27.807 1.00 52.56 97 GLY A O 1
ATOM 694 N N . ALA A 1 98 ? 25.352 30.026 -26.732 1.00 55.78 98 ALA A N 1
ATOM 695 C CA . ALA A 1 98 ? 24.521 30.290 -27.909 1.00 55.78 98 ALA A CA 1
ATOM 696 C C . ALA A 1 98 ? 25.111 31.374 -28.830 1.00 55.78 98 ALA A C 1
ATOM 698 O O . ALA A 1 98 ? 24.513 32.438 -28.986 1.00 55.78 98 ALA A O 1
ATOM 699 N N . ARG A 1 99 ? 26.272 31.103 -29.449 1.00 57.41 99 ARG A N 1
ATOM 700 C CA . ARG A 1 99 ? 26.730 31.745 -30.700 1.00 57.41 99 ARG A CA 1
ATOM 701 C C . ARG A 1 99 ? 27.615 30.794 -31.519 1.00 57.41 99 ARG A C 1
ATOM 703 O O . ARG A 1 99 ? 28.835 30.903 -31.481 1.00 57.41 99 ARG A O 1
ATOM 710 N N . SER A 1 100 ? 27.005 29.940 -32.335 1.00 52.38 100 SER A N 1
ATOM 711 C CA . SER A 1 100 ? 27.597 29.542 -33.618 1.00 52.38 100 SER A CA 1
ATOM 712 C C . SER A 1 100 ? 26.497 29.252 -34.634 1.00 52.38 100 SER A C 1
ATOM 714 O O . SER A 1 100 ? 25.573 28.483 -34.377 1.00 52.38 100 SER A O 1
ATOM 716 N N . ASN A 1 101 ? 26.608 29.949 -35.764 1.00 49.31 101 ASN A N 1
ATOM 717 C CA . ASN A 1 101 ? 25.797 29.791 -36.963 1.00 49.31 101 ASN A CA 1
ATOM 718 C C . ASN A 1 101 ? 26.052 28.422 -37.604 1.00 49.31 101 ASN A C 1
ATOM 720 O O . ASN A 1 101 ? 27.105 27.823 -37.389 1.00 49.31 101 ASN A O 1
ATOM 724 N N . GLY A 1 102 ? 25.063 27.955 -38.363 1.00 50.09 102 GLY A N 1
ATOM 725 C CA . GLY A 1 102 ? 25.060 26.638 -38.982 1.00 50.09 102 GLY A CA 1
ATOM 726 C C . GLY A 1 102 ? 26.023 26.458 -40.149 1.00 50.09 102 GLY A C 1
ATOM 727 O O . GLY A 1 102 ? 26.658 27.402 -40.609 1.00 50.09 102 GLY A O 1
ATOM 728 N N . ASP A 1 103 ? 26.050 25.219 -40.628 1.00 42.12 103 ASP A N 1
ATOM 729 C CA . ASP A 1 103 ? 26.323 24.879 -42.017 1.00 42.12 103 ASP A CA 1
ATOM 730 C C . ASP A 1 103 ? 25.600 23.566 -42.344 1.00 42.12 103 ASP A C 1
ATOM 732 O O . ASP A 1 103 ? 25.516 22.647 -41.524 1.00 42.12 103 ASP A O 1
ATOM 736 N N . GLU A 1 104 ? 24.996 23.552 -43.521 1.00 50.34 104 GLU A N 1
ATOM 737 C CA . GLU A 1 104 ? 24.292 22.436 -44.130 1.00 50.34 104 GLU A CA 1
ATOM 738 C C . GLU A 1 104 ? 25.303 21.420 -44.679 1.00 50.34 104 GLU A C 1
ATOM 740 O O . GLU A 1 104 ? 26.362 21.801 -45.165 1.00 50.34 104 GLU A O 1
ATOM 745 N N . GLY A 1 105 ? 24.933 20.139 -44.755 1.00 39.12 105 GLY A N 1
ATOM 746 C CA . GLY A 1 105 ? 25.396 19.333 -45.884 1.00 39.12 105 GLY A CA 1
ATOM 747 C C . GLY A 1 105 ? 25.858 17.905 -45.619 1.00 39.12 105 GLY A C 1
ATOM 748 O O . GLY A 1 105 ? 26.551 17.586 -44.661 1.00 39.12 105 GLY A O 1
ATOM 749 N N . ALA A 1 106 ? 25.538 17.103 -46.633 1.00 39.94 106 ALA A N 1
ATOM 750 C CA . ALA A 1 106 ? 26.146 15.841 -47.034 1.00 39.94 106 ALA A CA 1
ATOM 751 C C . ALA A 1 106 ? 25.669 14.557 -46.336 1.00 39.94 106 ALA A C 1
ATOM 753 O O . ALA A 1 106 ? 26.208 14.063 -45.350 1.00 39.94 106 ALA A O 1
ATOM 754 N N . ALA A 1 107 ? 24.690 13.957 -47.010 1.00 49.00 107 ALA A N 1
ATOM 755 C CA . ALA A 1 107 ? 24.412 12.533 -47.031 1.00 49.00 107 ALA A CA 1
ATOM 756 C C . ALA A 1 107 ? 25.663 11.670 -47.273 1.00 49.00 107 ALA A C 1
ATOM 758 O O . ALA A 1 107 ? 26.502 11.997 -48.112 1.00 49.00 107 ALA A O 1
ATOM 759 N N . THR A 1 108 ? 25.696 10.482 -46.666 1.00 39.00 108 THR A N 1
ATOM 760 C CA . THR A 1 108 ? 26.188 9.261 -47.329 1.00 39.00 108 THR A CA 1
ATOM 761 C C . THR A 1 108 ? 25.641 8.020 -46.613 1.00 39.00 108 THR A C 1
ATOM 763 O O . THR A 1 108 ? 25.803 7.861 -45.408 1.00 39.00 108 THR A O 1
ATOM 766 N N . ASN A 1 109 ? 24.948 7.157 -47.363 1.00 60.59 109 ASN A N 1
ATOM 767 C CA . ASN A 1 109 ? 24.485 5.834 -46.924 1.00 60.59 109 ASN A CA 1
ATOM 768 C C . ASN A 1 109 ? 25.670 4.889 -46.639 1.00 60.59 109 ASN A C 1
ATOM 770 O O . ASN A 1 109 ? 26.721 5.047 -47.262 1.00 60.59 109 ASN A O 1
ATOM 774 N N . PRO A 1 110 ? 25.452 3.802 -45.878 1.00 57.94 110 PRO A N 1
ATOM 775 C CA . PRO A 1 110 ? 26.122 2.529 -46.127 1.00 57.94 110 PRO A CA 1
ATOM 776 C C . PRO A 1 110 ? 25.142 1.425 -46.599 1.00 57.94 110 PRO A C 1
ATOM 778 O O . PRO A 1 110 ? 23.925 1.590 -46.492 1.00 57.94 110 PRO A O 1
ATOM 781 N N . PRO A 1 111 ? 25.662 0.340 -47.208 1.00 54.66 111 PRO A N 1
ATOM 782 C CA . PRO A 1 111 ? 24.975 -0.409 -48.257 1.00 54.66 111 PRO A CA 1
ATOM 783 C C . PRO A 1 111 ? 24.162 -1.625 -47.790 1.00 54.66 111 PRO A C 1
ATOM 785 O O . PRO A 1 111 ? 24.364 -2.197 -46.721 1.00 54.66 111 PRO A O 1
ATOM 788 N N . THR A 1 112 ? 23.278 -2.028 -48.701 1.00 41.56 112 THR A N 1
ATOM 789 C CA . THR A 1 112 ? 22.509 -3.271 -48.789 1.00 41.56 112 THR A CA 1
ATOM 790 C C . THR A 1 112 ? 23.381 -4.534 -48.803 1.00 41.56 112 THR A C 1
ATOM 792 O O . THR A 1 112 ? 24.250 -4.660 -49.656 1.00 41.56 112 THR A O 1
ATOM 795 N N . GLY A 1 113 ? 23.055 -5.467 -47.900 1.00 39.62 113 GLY A N 1
ATOM 796 C CA . GLY A 1 113 ? 22.791 -6.897 -48.138 1.00 39.62 113 GLY A CA 1
ATOM 797 C C . GLY A 1 113 ? 23.858 -7.801 -48.765 1.00 39.62 113 GLY A C 1
ATOM 798 O O . GLY A 1 113 ? 24.186 -7.651 -49.932 1.00 39.62 113 GLY A O 1
ATOM 799 N N . GLU A 1 114 ? 24.204 -8.880 -48.055 1.00 46.94 114 GLU A N 1
ATOM 800 C CA . GLU A 1 114 ? 24.334 -10.195 -48.693 1.00 46.94 114 GLU A CA 1
ATOM 801 C C . GLU A 1 114 ? 23.894 -11.324 -47.748 1.00 46.94 114 GLU A C 1
ATOM 803 O O . GLU A 1 114 ? 24.168 -11.334 -46.548 1.00 46.94 114 GLU A O 1
ATOM 808 N N . THR A 1 115 ? 23.130 -12.232 -48.336 1.00 47.22 115 THR A N 1
ATOM 809 C CA . THR A 1 115 ? 22.384 -13.344 -47.760 1.00 47.22 115 THR A CA 1
ATOM 810 C C . THR A 1 115 ? 23.248 -14.602 -47.746 1.00 47.22 115 THR A C 1
ATOM 812 O O . THR A 1 115 ? 23.856 -14.927 -48.760 1.00 47.22 115 THR A O 1
ATOM 815 N N . ALA A 1 116 ? 23.197 -15.393 -46.675 1.00 45.00 116 ALA A N 1
ATOM 816 C CA . ALA A 1 116 ? 23.462 -16.829 -46.758 1.00 45.00 116 ALA A CA 1
ATOM 817 C C . ALA A 1 116 ? 22.624 -17.571 -45.708 1.00 45.00 116 ALA A C 1
ATOM 819 O O . ALA A 1 116 ? 22.881 -17.500 -44.509 1.00 45.00 116 ALA A O 1
ATOM 820 N N . ALA A 1 117 ? 21.587 -18.251 -46.188 1.00 47.06 117 ALA A N 1
ATOM 821 C CA . ALA A 1 117 ? 20.763 -19.190 -45.443 1.00 47.06 117 ALA A CA 1
ATOM 822 C C . ALA A 1 117 ? 21.358 -20.596 -45.559 1.00 47.06 117 ALA A C 1
ATOM 824 O O . ALA A 1 117 ? 21.630 -20.989 -46.687 1.00 47.06 117 ALA A O 1
ATOM 825 N N . VAL A 1 118 ? 21.467 -21.349 -44.454 1.00 43.69 118 VAL A N 1
ATOM 826 C CA . VAL A 1 118 ? 21.399 -22.828 -44.425 1.00 43.69 118 VAL A CA 1
ATOM 827 C C . VAL A 1 118 ? 20.977 -23.303 -43.012 1.00 43.69 118 VAL A C 1
ATOM 829 O O . VAL A 1 118 ? 21.768 -23.263 -42.075 1.00 43.69 118 VAL A O 1
ATOM 832 N N . GLU A 1 119 ? 19.725 -23.746 -42.868 1.00 48.91 119 GLU A N 1
ATOM 833 C CA . GLU A 1 119 ? 19.282 -24.834 -41.959 1.00 48.91 119 GLU A CA 1
ATOM 834 C C . GLU A 1 119 ? 19.701 -26.193 -42.589 1.00 48.91 119 GLU A C 1
ATOM 836 O O . GLU A 1 119 ? 19.899 -26.179 -43.808 1.00 48.91 119 GLU A O 1
ATOM 841 N N . PRO A 1 120 ? 19.772 -27.373 -41.910 1.00 49.34 120 PRO A N 1
ATOM 842 C CA . PRO A 1 120 ? 18.933 -27.794 -40.771 1.00 49.34 120 PRO A CA 1
ATOM 843 C C 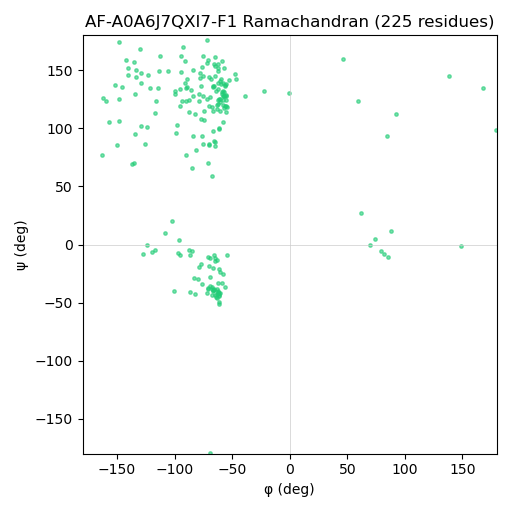. PRO A 1 120 ? 19.590 -28.725 -39.707 1.00 49.34 120 PRO A C 1
ATOM 845 O O . PRO A 1 120 ? 20.660 -29.294 -39.904 1.00 49.34 120 PRO A O 1
ATOM 848 N N . GLY A 1 121 ? 18.843 -28.982 -38.625 1.00 36.59 121 GLY A N 1
ATOM 849 C CA . GLY A 1 121 ? 18.757 -30.306 -37.984 1.00 36.59 121 GLY A CA 1
ATOM 850 C C . GLY A 1 121 ? 19.725 -30.640 -36.840 1.00 36.59 121 GLY A C 1
ATOM 851 O O . GLY A 1 121 ? 20.899 -30.903 -37.063 1.00 36.59 121 GLY A O 1
ATOM 852 N N . ALA A 1 122 ? 19.199 -30.781 -35.620 1.00 42.94 122 ALA A N 1
ATOM 853 C CA . ALA A 1 122 ? 18.977 -32.093 -34.992 1.00 42.94 122 ALA A CA 1
ATOM 854 C C . ALA A 1 122 ? 18.650 -31.964 -33.493 1.00 42.94 122 ALA A C 1
ATOM 856 O O . ALA A 1 122 ? 19.284 -31.252 -32.721 1.00 42.94 122 ALA A O 1
ATOM 857 N N . GLU A 1 123 ? 17.629 -32.721 -33.138 1.00 47.44 123 GLU A N 1
ATOM 858 C CA . GLU A 1 123 ? 17.027 -33.013 -31.847 1.00 47.44 123 GLU A CA 1
ATOM 859 C C . GLU A 1 123 ? 17.958 -33.771 -30.884 1.00 47.44 123 GLU A C 1
ATOM 861 O O . GLU A 1 123 ? 18.705 -34.642 -31.327 1.00 47.44 123 GLU A O 1
ATOM 866 N N . SER A 1 124 ? 17.866 -33.485 -29.574 1.00 47.75 124 SER A N 1
ATOM 867 C CA . SER A 1 124 ? 17.908 -34.467 -28.462 1.00 47.75 124 SER A CA 1
ATOM 868 C C . SER A 1 124 ? 17.793 -33.782 -27.084 1.00 47.75 124 SER A C 1
ATOM 870 O O . SER A 1 124 ? 18.772 -33.265 -26.564 1.00 47.75 124 SER A O 1
ATOM 872 N N . THR A 1 125 ? 16.570 -33.786 -26.535 1.00 47.56 125 THR A N 1
ATOM 873 C CA . THR A 1 125 ? 16.136 -34.302 -25.204 1.00 47.56 125 THR A CA 1
ATOM 874 C C . THR A 1 125 ? 16.894 -34.007 -23.876 1.00 47.56 125 THR A C 1
ATOM 876 O O . THR A 1 125 ? 18.057 -33.626 -23.862 1.00 47.56 125 THR A O 1
ATOM 879 N N . PRO A 1 126 ? 16.207 -34.158 -22.714 1.00 49.28 126 PRO A N 1
ATOM 880 C CA . PRO A 1 126 ? 16.374 -33.335 -21.516 1.00 49.28 126 PRO A CA 1
ATOM 881 C C . PRO A 1 126 ? 17.345 -33.907 -20.474 1.00 49.28 126 PRO A C 1
ATOM 883 O O . PRO A 1 126 ? 17.432 -35.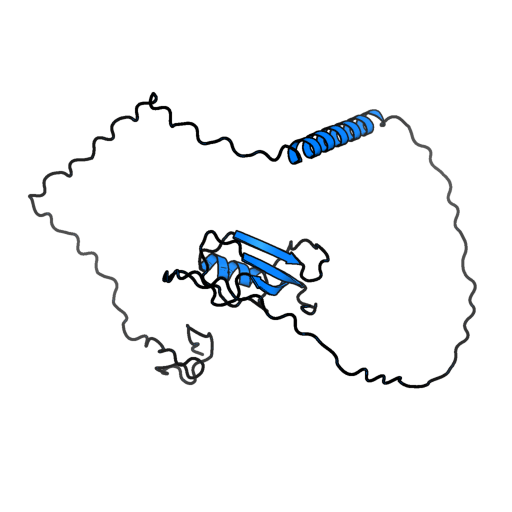116 -20.265 1.00 49.28 126 PRO A O 1
ATOM 886 N N . GLY A 1 127 ? 18.010 -33.006 -19.750 1.00 48.28 127 GLY A N 1
ATOM 887 C CA . GLY A 1 127 ? 18.811 -33.317 -18.569 1.00 48.28 127 GLY A CA 1
ATOM 888 C C . GLY A 1 127 ? 18.045 -33.039 -17.279 1.00 48.28 127 GLY A C 1
ATOM 889 O O . GLY A 1 127 ? 18.032 -31.915 -16.786 1.00 48.28 127 GLY A O 1
ATOM 890 N N . THR A 1 128 ? 17.434 -34.084 -16.724 1.00 42.91 128 THR A N 1
ATOM 891 C CA . THR A 1 128 ? 17.107 -34.191 -15.298 1.00 42.91 128 THR A CA 1
ATOM 892 C C . THR A 1 128 ? 18.399 -34.133 -14.482 1.00 42.91 128 THR A C 1
ATOM 894 O O . THR A 1 128 ? 19.287 -34.959 -14.677 1.00 42.91 128 THR A O 1
ATOM 897 N N . ALA A 1 129 ? 18.472 -33.214 -13.522 1.00 52.12 129 ALA A N 1
ATOM 898 C CA . ALA A 1 129 ? 19.378 -33.315 -12.386 1.00 52.12 129 ALA A CA 1
ATOM 899 C C . ALA A 1 129 ? 18.601 -32.974 -11.111 1.00 52.12 129 ALA A C 1
ATOM 901 O O . ALA A 1 129 ? 18.410 -31.817 -10.746 1.00 52.12 129 ALA A O 1
ATOM 902 N N . THR A 1 130 ? 18.122 -34.035 -10.468 1.00 42.38 130 THR A N 1
ATOM 903 C CA . THR A 1 130 ? 17.760 -34.081 -9.054 1.00 42.38 130 THR A CA 1
ATOM 904 C C . THR A 1 130 ? 18.988 -33.704 -8.223 1.00 42.38 130 THR A C 1
ATOM 906 O O . THR A 1 130 ? 20.016 -34.374 -8.306 1.00 42.38 130 THR A O 1
ATOM 909 N N . GLY A 1 131 ? 18.878 -32.637 -7.433 1.00 46.28 131 GLY A N 1
ATOM 910 C CA . GLY A 1 131 ? 19.851 -32.227 -6.424 1.00 46.28 131 GLY A CA 1
ATOM 911 C C . GLY A 1 131 ? 19.123 -32.006 -5.106 1.00 46.28 131 GLY A C 1
ATOM 912 O O . GLY A 1 131 ? 18.417 -31.019 -4.929 1.00 46.28 131 GLY A O 1
ATOM 913 N N . GLU A 1 132 ? 19.248 -32.997 -4.238 1.00 42.66 132 GLU A N 1
ATOM 914 C CA . GLU A 1 132 ? 18.582 -33.171 -2.958 1.00 42.66 132 GLU A CA 1
ATOM 915 C C . GLU A 1 132 ? 19.158 -32.255 -1.861 1.00 42.66 132 GLU A C 1
ATOM 917 O O . GLU A 1 132 ? 20.352 -31.970 -1.818 1.00 42.66 132 GLU A O 1
ATOM 922 N N . ALA A 1 133 ? 18.251 -31.808 -0.993 1.00 46.56 133 ALA A N 1
ATOM 923 C CA . ALA A 1 133 ? 18.388 -31.232 0.343 1.00 46.56 133 ALA A CA 1
ATOM 924 C C . ALA A 1 133 ? 19.785 -31.062 0.990 1.00 46.56 133 ALA A C 1
ATOM 926 O O . ALA A 1 133 ? 20.496 -32.025 1.272 1.00 46.56 133 ALA A O 1
ATOM 927 N N . SER A 1 134 ? 20.031 -29.848 1.498 1.00 45.44 134 SER A N 1
ATOM 928 C CA . SER A 1 134 ? 20.354 -29.633 2.922 1.00 45.44 134 SER A CA 1
ATOM 929 C C . SER A 1 134 ? 20.152 -28.170 3.327 1.00 45.44 134 SER A C 1
ATOM 931 O O . SER A 1 134 ? 20.688 -27.259 2.703 1.00 45.44 134 SER A O 1
ATOM 933 N N . GLY A 1 135 ? 19.351 -27.962 4.378 1.00 42.28 135 GLY A N 1
ATOM 934 C CA . GLY A 1 135 ? 19.152 -26.669 5.042 1.00 42.28 135 GLY A CA 1
ATOM 935 C C . GLY A 1 135 ? 20.396 -26.187 5.808 1.00 42.28 135 GLY A C 1
ATOM 936 O O . GLY A 1 135 ? 21.414 -26.878 5.848 1.00 42.28 135 GLY A O 1
ATOM 937 N N . PRO A 1 136 ? 20.309 -25.015 6.460 1.00 50.03 136 PRO A N 1
ATOM 938 C CA . PRO A 1 136 ? 19.450 -24.915 7.636 1.00 50.03 136 PRO A CA 1
ATOM 939 C C . PRO A 1 136 ? 18.465 -23.743 7.614 1.00 50.03 136 PRO A C 1
ATOM 941 O O . PRO A 1 136 ? 18.742 -22.647 7.134 1.00 50.03 136 PRO A O 1
ATOM 944 N N . ALA A 1 137 ? 17.319 -24.009 8.236 1.00 49.53 137 ALA A N 1
ATOM 945 C CA . ALA A 1 137 ? 16.359 -23.026 8.692 1.00 49.53 137 ALA A CA 1
ATOM 946 C C . ALA A 1 137 ? 17.032 -21.998 9.618 1.00 49.53 137 ALA A C 1
ATOM 948 O O . ALA A 1 137 ? 17.429 -22.325 10.737 1.00 49.53 137 ALA A O 1
ATOM 949 N N . SER A 1 138 ? 17.096 -20.745 9.174 1.00 49.78 138 SER A N 1
ATOM 950 C CA . SER A 1 138 ? 17.238 -19.606 10.077 1.00 49.78 138 SER A CA 1
ATOM 951 C C . SER A 1 138 ? 15.846 -19.238 10.574 1.00 49.78 138 SER A C 1
ATOM 953 O O . SER A 1 138 ? 15.073 -18.550 9.918 1.00 49.78 138 SER A O 1
ATOM 955 N N . GLN A 1 139 ? 15.544 -19.833 11.721 1.00 45.75 139 GLN A N 1
ATOM 956 C CA . GLN A 1 139 ? 14.475 -19.552 12.668 1.00 45.75 139 GLN A CA 1
ATOM 957 C C . GLN A 1 139 ? 13.910 -18.114 12.586 1.00 45.75 139 GLN A C 1
ATOM 959 O O . GLN A 1 139 ? 14.693 -17.161 12.623 1.00 45.75 139 GLN A O 1
ATOM 964 N N . PRO A 1 140 ? 12.574 -17.930 12.554 1.00 48.69 140 PRO A N 1
ATOM 965 C CA . PRO A 1 140 ? 11.971 -16.612 12.714 1.00 48.69 140 PRO A CA 1
ATOM 966 C C . PRO A 1 140 ? 12.408 -16.025 14.059 1.00 48.69 140 PRO A C 1
ATOM 968 O O . PRO A 1 140 ? 12.253 -16.653 15.111 1.00 48.69 140 PRO A O 1
ATOM 971 N N . SER A 1 141 ? 12.997 -14.831 14.015 1.00 51.81 141 SER A N 1
ATOM 972 C CA . SER A 1 141 ? 13.295 -14.067 15.223 1.00 51.81 141 SER A CA 1
ATOM 973 C C . SER A 1 141 ? 11.981 -13.840 15.980 1.00 51.81 141 SER A C 1
ATOM 975 O O . SER A 1 141 ? 11.000 -13.417 15.360 1.00 51.81 141 SER A O 1
ATOM 977 N N . PRO A 1 142 ? 11.907 -14.164 17.282 1.00 51.56 142 PRO A N 1
ATOM 978 C CA . PRO A 1 142 ? 10.668 -14.075 18.030 1.00 51.56 142 PRO A CA 1
ATOM 979 C C . PRO A 1 142 ? 10.167 -12.633 18.069 1.00 51.56 142 PRO A C 1
ATOM 981 O O . PRO A 1 142 ? 10.915 -11.692 18.342 1.00 51.56 142 PRO A O 1
ATOM 984 N N . ALA A 1 143 ? 8.868 -12.514 17.809 1.00 48.41 143 ALA A N 1
ATOM 985 C CA . ALA A 1 143 ? 8.052 -11.333 17.991 1.00 48.41 143 ALA A CA 1
ATOM 986 C C . ALA A 1 143 ? 8.425 -10.571 19.267 1.00 48.41 143 ALA A C 1
ATOM 988 O O . ALA A 1 143 ? 8.396 -11.123 20.373 1.00 48.41 143 ALA A O 1
ATOM 989 N N . SER A 1 144 ? 8.673 -9.270 19.120 1.00 51.28 144 SER A N 1
ATOM 990 C CA . SER A 1 144 ? 8.576 -8.349 20.244 1.00 51.28 144 SER A CA 1
ATOM 991 C C . SER A 1 144 ? 7.093 -8.212 20.595 1.00 51.28 144 SER A C 1
ATOM 993 O O . SER A 1 144 ? 6.379 -7.351 20.087 1.00 51.28 144 SER A O 1
ATOM 995 N N . SER A 1 145 ? 6.604 -9.141 21.415 1.00 55.34 145 SER A N 1
ATOM 996 C CA . SER A 1 145 ? 5.271 -9.090 22.008 1.00 55.34 145 SER A CA 1
ATOM 997 C C . SER A 1 145 ? 5.296 -8.049 2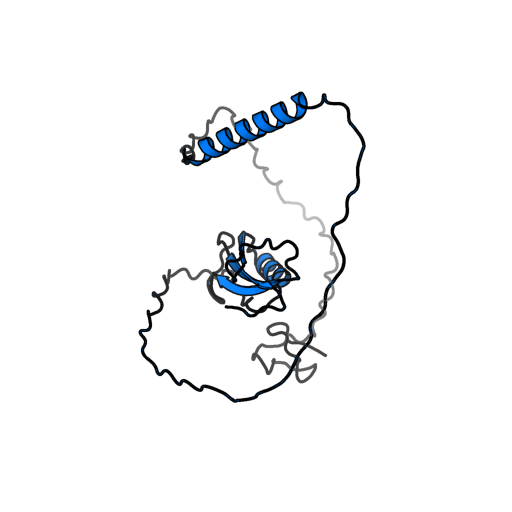3.124 1.00 55.34 145 SER A C 1
ATOM 999 O O . SER A 1 145 ? 5.567 -8.365 24.281 1.00 55.34 145 SER A O 1
ATOM 1001 N N . GLY A 1 146 ? 5.060 -6.786 22.774 1.00 46.38 146 GLY A N 1
ATOM 1002 C CA . GLY A 1 146 ? 4.703 -5.769 23.755 1.00 46.38 146 GLY A CA 1
ATOM 1003 C C . GLY A 1 146 ? 3.274 -6.025 24.252 1.00 46.38 146 GLY A C 1
ATOM 1004 O O . GLY A 1 146 ? 2.364 -6.101 23.425 1.00 46.38 146 GLY A O 1
ATOM 1005 N N . PRO A 1 147 ? 3.026 -6.158 25.569 1.00 54.62 147 PRO A N 1
ATOM 1006 C CA . PRO A 1 147 ? 1.676 -6.262 26.097 1.00 54.62 147 PRO A CA 1
ATOM 1007 C C . PRO A 1 147 ? 1.043 -4.869 26.078 1.00 54.62 147 PRO A C 1
ATOM 1009 O O . PRO A 1 147 ? 1.207 -4.071 26.997 1.00 54.62 147 PRO A O 1
ATOM 1012 N N . GLY A 1 148 ? 0.334 -4.574 24.995 1.00 43.03 148 GLY A N 1
ATOM 1013 C CA . GLY A 1 148 ? -0.445 -3.358 24.821 1.00 43.03 148 GLY A CA 1
ATOM 1014 C C . GLY A 1 148 ? -1.782 -3.714 24.203 1.00 43.03 148 GLY A C 1
ATOM 1015 O O . GLY A 1 148 ? -2.019 -3.425 23.039 1.00 43.03 148 GLY A O 1
ATOM 1016 N N . GLY A 1 149 ? -2.636 -4.390 24.972 1.00 52.34 149 GLY A N 1
ATOM 1017 C CA . GLY A 1 149 ? -4.043 -4.551 24.629 1.00 52.34 149 GLY A CA 1
ATOM 1018 C C . GLY A 1 149 ? -4.725 -3.189 24.649 1.00 52.34 149 GLY A C 1
ATOM 1019 O O . GLY A 1 149 ? -5.305 -2.787 25.654 1.00 52.34 149 GLY A O 1
ATOM 1020 N N . THR A 1 150 ? -4.631 -2.466 23.544 1.00 47.28 150 THR A N 1
ATOM 1021 C CA . THR A 1 150 ? -5.575 -1.422 23.181 1.00 47.28 150 THR A CA 1
ATOM 1022 C C . THR A 1 150 ? -6.521 -2.040 22.162 1.00 47.28 150 THR A C 1
ATOM 1024 O O . THR A 1 150 ? -6.085 -2.700 21.224 1.00 47.28 150 THR A O 1
ATOM 1027 N N . ASN A 1 151 ? -7.831 -1.854 22.348 1.00 66.44 151 ASN A N 1
ATOM 1028 C CA . ASN A 1 151 ? -8.850 -2.132 21.328 1.00 66.44 151 ASN A CA 1
ATOM 1029 C C . ASN A 1 151 ? -8.687 -1.134 20.162 1.00 66.44 151 ASN A C 1
ATOM 1031 O O . ASN A 1 151 ? -9.558 -0.302 19.920 1.00 66.44 151 ASN A O 1
ATOM 1035 N N . GLY A 1 152 ? -7.512 -1.122 19.539 1.00 74.56 152 GLY A N 1
ATOM 1036 C CA . GLY A 1 152 ? -7.173 -0.304 18.389 1.00 74.56 152 GLY A CA 1
ATOM 1037 C C . GLY A 1 152 ? -7.425 -1.059 17.086 1.00 74.56 152 GLY A C 1
ATOM 1038 O O . GLY A 1 152 ? -7.681 -2.267 17.114 1.00 74.56 152 GLY A O 1
ATOM 1039 N N . PRO A 1 153 ? -7.360 -0.359 15.943 1.00 89.56 153 PRO A N 1
ATOM 1040 C CA . PRO A 1 153 ? -7.385 -0.998 14.637 1.00 89.56 153 PRO A CA 1
ATOM 1041 C C . PRO A 1 153 ? -6.311 -2.087 14.552 1.00 89.56 153 PRO A C 1
ATOM 1043 O O . PRO A 1 153 ? -5.207 -1.936 15.079 1.00 89.56 153 PRO A O 1
ATOM 1046 N N . VAL A 1 154 ? -6.646 -3.189 13.889 1.00 95.88 154 VAL A N 1
ATOM 1047 C CA . VAL A 1 154 ? -5.690 -4.241 13.538 1.00 95.88 154 VAL A CA 1
ATOM 1048 C C . VAL A 1 154 ? -5.386 -4.165 12.053 1.00 95.88 154 VAL A C 1
ATOM 1050 O O . VAL A 1 154 ? -6.238 -3.772 11.254 1.00 95.88 154 VAL A O 1
ATOM 1053 N N . MET A 1 155 ? -4.174 -4.561 11.692 1.00 97.62 155 MET A N 1
ATOM 1054 C CA . MET A 1 155 ? -3.696 -4.567 10.324 1.00 97.62 155 MET A CA 1
ATOM 1055 C C . MET A 1 155 ? -4.547 -5.518 9.461 1.00 97.62 155 MET A C 1
ATOM 1057 O O . MET A 1 155 ? -4.606 -6.716 9.761 1.00 97.62 155 MET A O 1
ATOM 1061 N N . PRO A 1 156 ? -5.199 -5.037 8.390 1.00 97.69 156 PRO A N 1
ATOM 1062 C CA . PRO A 1 156 ? -5.969 -5.886 7.490 1.00 97.69 156 PRO A CA 1
ATOM 1063 C C . PRO A 1 156 ? -5.038 -6.776 6.658 1.00 97.69 156 PRO A C 1
ATOM 1065 O O . PRO A 1 156 ? -3.862 -6.466 6.469 1.00 97.69 156 PRO A O 1
ATOM 1068 N N . SER A 1 157 ? -5.564 -7.881 6.127 1.00 98.44 157 SER A N 1
ATOM 1069 C CA . SER A 1 157 ? -4.850 -8.666 5.116 1.00 98.44 157 SER A CA 1
ATOM 1070 C C . SER A 1 157 ? -5.057 -8.024 3.747 1.00 98.44 157 SER A C 1
ATOM 1072 O O . SER A 1 157 ? -6.176 -8.011 3.240 1.00 98.44 157 SER A O 1
ATOM 1074 N N . VAL A 1 158 ? -3.984 -7.472 3.181 1.00 98.50 158 VAL A N 1
ATOM 1075 C CA . VAL A 1 158 ? -3.973 -6.772 1.885 1.00 98.50 158 VAL A CA 1
ATOM 1076 C C . VAL A 1 158 ? -3.103 -7.457 0.833 1.00 98.50 158 VAL A C 1
ATOM 1078 O O . VAL A 1 158 ? -3.095 -7.045 -0.323 1.00 98.50 158 VAL A O 1
ATOM 1081 N N . VAL A 1 159 ? -2.386 -8.522 1.196 1.00 98.56 159 VAL A N 1
ATOM 1082 C CA . VAL A 1 159 ? -1.608 -9.322 0.239 1.00 98.56 159 VAL A CA 1
ATOM 1083 C C . VAL A 1 159 ? -2.518 -9.858 -0.871 1.00 98.56 159 VAL A C 1
ATOM 1085 O O . VAL A 1 159 ? -3.584 -10.413 -0.614 1.00 98.56 159 VAL A O 1
ATOM 1088 N N . GLY A 1 160 ? -2.086 -9.684 -2.118 1.00 98.19 160 GLY A N 1
ATOM 1089 C CA . GLY A 1 160 ? -2.826 -10.045 -3.325 1.00 98.19 160 GLY A CA 1
ATOM 1090 C C . GLY A 1 160 ? -3.809 -8.981 -3.819 1.00 98.19 160 GLY A C 1
ATOM 1091 O O . GLY A 1 160 ? -4.290 -9.102 -4.946 1.00 98.19 160 GLY A O 1
ATOM 1092 N N . MET A 1 161 ? -4.095 -7.937 -3.035 1.00 98.75 161 MET A N 1
ATOM 1093 C CA . MET A 1 161 ? -4.917 -6.816 -3.494 1.00 98.75 161 MET A CA 1
ATOM 1094 C C . MET A 1 161 ? -4.159 -5.950 -4.496 1.00 98.75 161 MET A C 1
ATOM 1096 O O . MET A 1 161 ? -2.927 -5.889 -4.491 1.00 98.75 161 MET A O 1
ATOM 1100 N N . VAL A 1 162 ? -4.915 -5.230 -5.323 1.00 98.62 162 VAL A N 1
ATOM 1101 C CA . VAL A 1 162 ? -4.381 -4.091 -6.069 1.00 98.62 162 VAL A CA 1
ATOM 1102 C C . VAL A 1 162 ? -3.912 -3.032 -5.067 1.00 98.62 162 VAL A C 1
ATOM 1104 O O . VAL A 1 162 ? -4.573 -2.785 -4.059 1.00 98.62 162 VAL A O 1
ATOM 1107 N N . LEU A 1 163 ? -2.764 -2.405 -5.327 1.00 98.62 163 LEU A N 1
ATOM 1108 C CA . LEU A 1 163 ? -2.126 -1.488 -4.382 1.00 98.62 163 LEU A CA 1
ATOM 1109 C C . LEU A 1 163 ? -2.995 -0.262 -4.060 1.00 98.62 163 LEU A C 1
ATOM 1111 O O . LEU A 1 163 ? -2.974 0.222 -2.932 1.00 98.62 163 LEU A O 1
ATOM 1115 N N . GLN A 1 164 ? -3.785 0.231 -5.014 1.00 98.56 164 GLN A N 1
ATOM 1116 C CA . GLN A 1 164 ? -4.757 1.296 -4.747 1.00 98.56 164 GLN A CA 1
ATOM 1117 C C . GLN A 1 164 ? -5.812 0.858 -3.715 1.00 98.56 164 GLN A C 1
ATOM 1119 O O . GLN A 1 164 ? -5.978 1.524 -2.698 1.00 98.56 164 GLN A O 1
ATOM 1124 N N . ASP A 1 165 ? -6.442 -0.301 -3.921 1.00 98.75 165 ASP A N 1
ATOM 1125 C CA . ASP A 1 165 ? -7.472 -0.826 -3.015 1.00 98.75 165 ASP A CA 1
ATOM 1126 C C . ASP A 1 165 ? -6.910 -1.112 -1.611 1.00 98.75 165 ASP A C 1
ATOM 1128 O O . ASP A 1 165 ? -7.563 -0.852 -0.600 1.00 98.75 165 ASP A O 1
ATOM 1132 N N . ALA A 1 166 ? -5.673 -1.617 -1.538 1.00 98.50 166 ALA A N 1
ATOM 1133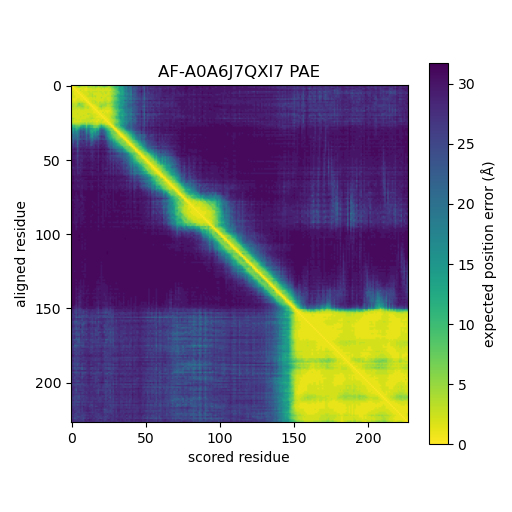 C CA . ALA A 1 166 ? -4.974 -1.852 -0.277 1.00 98.50 166 ALA A CA 1
ATOM 1134 C C . ALA A 1 166 ? -4.766 -0.553 0.518 1.00 98.50 166 ALA A C 1
ATOM 1136 O O . ALA A 1 166 ? -5.001 -0.517 1.728 1.00 98.50 166 ALA A O 1
ATOM 1137 N N . GLN A 1 167 ? -4.343 0.519 -0.154 1.00 98.50 167 GLN A N 1
ATOM 1138 C CA . GLN A 1 167 ? -4.151 1.823 0.479 1.00 98.50 167 GLN A CA 1
ATOM 1139 C C . GLN A 1 167 ? -5.478 2.434 0.927 1.00 98.50 167 GLN A C 1
ATOM 1141 O O . GLN A 1 167 ? -5.563 2.913 2.056 1.00 98.50 167 GLN A O 1
ATOM 1146 N N . ASP A 1 168 ? -6.522 2.363 0.101 1.00 98.56 168 ASP A N 1
ATOM 1147 C CA . ASP A 1 168 ? -7.855 2.863 0.453 1.00 98.56 168 ASP A CA 1
ATOM 1148 C C . ASP A 1 168 ? -8.413 2.141 1.690 1.00 98.56 168 ASP A C 1
ATOM 1150 O O . ASP A 1 168 ? -8.951 2.774 2.606 1.00 98.56 168 ASP A O 1
ATOM 1154 N N . LEU A 1 169 ? -8.222 0.818 1.774 1.00 98.31 169 LEU A N 1
ATOM 1155 C CA . LEU A 1 169 ? -8.611 0.029 2.942 1.00 98.31 169 LEU A CA 1
ATOM 1156 C C . LEU A 1 169 ? -7.867 0.488 4.202 1.00 98.31 169 LEU A C 1
ATOM 1158 O O . LEU A 1 169 ? -8.500 0.754 5.225 1.00 98.31 169 LEU A O 1
ATOM 1162 N N . LEU A 1 170 ? -6.544 0.634 4.129 1.00 97.81 170 LEU A N 1
ATOM 1163 C CA . LEU A 1 170 ? -5.725 1.088 5.255 1.00 97.81 170 LEU A CA 1
ATOM 1164 C C . LEU A 1 170 ? -6.097 2.512 5.710 1.00 97.81 170 LEU A C 1
ATOM 1166 O O . LEU A 1 170 ? -6.211 2.769 6.912 1.00 97.81 170 LEU A O 1
ATOM 1170 N N . GLN A 1 171 ? -6.367 3.418 4.768 1.00 97.62 171 GLN A N 1
ATOM 1171 C CA . GLN A 1 171 ? -6.813 4.786 5.055 1.00 97.62 171 GLN A CA 1
ATOM 1172 C C . GLN A 1 171 ? -8.190 4.815 5.714 1.00 97.62 171 GLN A C 1
ATOM 1174 O O . GLN A 1 171 ? -8.399 5.569 6.667 1.00 97.62 171 GLN A O 1
ATOM 1179 N N . SER A 1 172 ? -9.111 3.944 5.287 1.00 96.38 172 SER A N 1
ATOM 1180 C CA . SER A 1 172 ? -10.430 3.811 5.920 1.00 96.38 172 SER A CA 1
ATOM 1181 C C . SER A 1 172 ? -10.345 3.400 7.399 1.00 96.38 172 SER A C 1
ATOM 1183 O O . SER A 1 172 ? -11.239 3.718 8.184 1.00 96.38 172 SER A O 1
ATOM 1185 N N . GLN A 1 173 ? -9.242 2.754 7.797 1.00 94.44 173 GLN A N 1
ATOM 1186 C CA . GLN A 1 173 ? -8.948 2.346 9.174 1.00 94.44 173 GLN A CA 1
ATOM 1187 C C . GLN A 1 173 ? -8.060 3.346 9.933 1.00 94.44 173 GLN A C 1
ATOM 1189 O O . GLN A 1 173 ? -7.710 3.111 11.090 1.00 94.44 173 GLN A O 1
ATOM 1194 N N . GLY A 1 174 ? -7.724 4.482 9.317 1.00 94.50 174 GLY A N 1
ATOM 1195 C CA . GLY A 1 174 ? -6.963 5.559 9.945 1.00 94.50 174 GLY A CA 1
ATOM 1196 C C . GLY A 1 174 ? -5.441 5.429 9.842 1.00 94.50 174 GLY A C 1
ATOM 1197 O O . GLY A 1 174 ? -4.737 6.177 10.523 1.00 94.50 174 GLY A O 1
ATOM 1198 N N . SER A 1 175 ? -4.928 4.518 9.008 1.00 96.12 175 SER A N 1
ATOM 1199 C CA . SER A 1 175 ? -3.506 4.460 8.661 1.00 96.12 175 SER A CA 1
ATOM 1200 C C . SER A 1 175 ? -3.242 5.312 7.423 1.00 96.12 175 SER A C 1
ATOM 1202 O O . SER A 1 175 ? -3.866 5.110 6.389 1.00 96.12 175 SER A O 1
ATOM 1204 N N . TYR A 1 176 ? -2.335 6.284 7.528 1.00 96.81 176 TYR A N 1
ATOM 1205 C CA . TYR A 1 176 ? -2.017 7.226 6.441 1.00 96.81 176 TYR A CA 1
ATOM 1206 C C . TYR A 1 176 ? -0.520 7.302 6.126 1.00 96.81 176 TYR A C 1
ATOM 1208 O O . TYR A 1 176 ? -0.123 7.964 5.170 1.00 96.81 176 TYR A O 1
ATOM 1216 N N . LEU A 1 177 ? 0.320 6.663 6.941 1.00 97.56 177 LEU A N 1
ATOM 1217 C CA . LEU A 1 177 ? 1.762 6.622 6.738 1.00 97.56 177 LEU A CA 1
ATOM 1218 C C . LEU A 1 177 ? 2.093 5.306 6.047 1.00 97.56 177 LEU A C 1
ATOM 1220 O O . LEU A 1 177 ? 2.071 4.251 6.672 1.00 97.56 177 LEU A O 1
ATOM 1224 N N . MET A 1 178 ? 2.353 5.375 4.745 1.00 97.38 178 MET A N 1
ATOM 1225 C CA . MET A 1 178 ? 2.593 4.200 3.913 1.00 97.38 178 MET A CA 1
ATOM 1226 C C . MET A 1 178 ? 3.880 4.371 3.119 1.00 97.38 178 MET A C 1
ATOM 1228 O O . MET A 1 178 ? 4.155 5.454 2.603 1.00 97.38 178 MET A O 1
ATOM 1232 N N . ASP A 1 179 ? 4.644 3.292 3.022 1.00 97.62 179 ASP A N 1
ATOM 1233 C CA . ASP A 1 179 ? 5.786 3.152 2.135 1.00 97.62 179 ASP A CA 1
ATOM 1234 C C . ASP A 1 179 ? 5.474 2.071 1.100 1.00 97.62 179 ASP A C 1
ATOM 1236 O O . ASP A 1 179 ? 4.946 1.009 1.435 1.00 97.62 179 ASP A O 1
ATOM 1240 N N . GLN A 1 180 ? 5.776 2.351 -0.162 1.00 96.88 180 GLN A N 1
ATOM 1241 C CA . GLN A 1 180 ? 5.519 1.434 -1.264 1.00 96.88 180 GLN A CA 1
ATOM 1242 C C . GLN A 1 180 ? 6.852 1.024 -1.878 1.00 96.88 180 GLN A C 1
ATOM 1244 O O . GLN A 1 180 ? 7.615 1.864 -2.361 1.00 96.88 180 GLN A O 1
ATOM 1249 N N . VAL A 1 181 ? 7.115 -0.277 -1.922 1.00 97.69 181 VAL A N 1
ATOM 1250 C CA . VAL A 1 181 ? 8.397 -0.828 -2.366 1.00 97.69 181 VAL A CA 1
ATOM 1251 C C . VAL A 1 181 ? 8.168 -1.756 -3.549 1.00 97.69 181 VAL A C 1
ATOM 1253 O O . VAL A 1 181 ? 7.263 -2.578 -3.542 1.00 97.69 181 VAL A O 1
ATOM 1256 N N . ASP A 1 182 ? 8.990 -1.635 -4.587 1.00 98.00 182 ASP A N 1
ATOM 1257 C CA . ASP A 1 182 ? 8.998 -2.604 -5.683 1.00 98.00 182 ASP A CA 1
ATOM 1258 C C . ASP A 1 182 ? 9.684 -3.891 -5.208 1.00 98.00 182 ASP A C 1
ATOM 1260 O O . ASP A 1 182 ? 10.908 -3.925 -5.057 1.00 98.00 182 ASP A O 1
ATOM 1264 N N . ALA A 1 183 ? 8.899 -4.947 -4.990 1.00 97.69 183 ALA A N 1
ATOM 1265 C CA . ALA A 1 183 ? 9.353 -6.222 -4.438 1.00 97.69 183 ALA A CA 1
ATOM 1266 C C . ALA A 1 183 ? 10.407 -6.906 -5.324 1.00 97.69 183 ALA A C 1
ATOM 1268 O O . ALA A 1 183 ? 11.195 -7.717 -4.846 1.00 97.69 183 ALA A O 1
ATOM 1269 N N . THR A 1 184 ? 10.470 -6.557 -6.615 1.00 96.56 184 THR A N 1
ATOM 1270 C CA . THR A 1 184 ? 11.516 -7.057 -7.524 1.00 96.56 184 THR A CA 1
ATOM 1271 C C . THR A 1 184 ? 12.908 -6.492 -7.208 1.00 96.56 184 THR A C 1
ATOM 1273 O O . THR A 1 184 ? 13.902 -6.943 -7.775 1.00 96.56 184 THR A O 1
ATOM 1276 N N . GLY A 1 185 ? 12.995 -5.467 -6.350 1.00 94.88 185 GLY A N 1
ATOM 1277 C CA . GLY A 1 185 ? 14.217 -4.702 -6.100 1.00 94.88 185 GLY A CA 1
ATOM 1278 C C . GLY A 1 185 ? 14.583 -3.744 -7.240 1.00 94.88 185 GLY A C 1
ATOM 1279 O O . GLY A 1 185 ? 15.623 -3.090 -7.179 1.00 94.88 185 GLY A O 1
ATOM 1280 N N . GLY A 1 186 ? 13.737 -3.632 -8.271 1.00 93.56 186 GLY A N 1
ATOM 1281 C CA . GLY A 1 186 ? 13.966 -2.799 -9.452 1.00 93.56 186 GLY A CA 1
ATOM 1282 C C . GLY A 1 186 ? 13.865 -1.291 -9.208 1.00 93.56 186 GLY A C 1
ATOM 1283 O O . GLY A 1 186 ? 14.240 -0.510 -10.082 1.00 93.56 186 GLY A O 1
ATOM 1284 N N . GLY A 1 187 ? 13.368 -0.863 -8.040 1.00 93.25 187 GLY A N 1
ATOM 1285 C CA . GLY A 1 187 ? 13.251 0.553 -7.674 1.00 93.25 187 GLY A CA 1
ATOM 1286 C C . GLY A 1 187 ? 12.336 1.349 -8.608 1.00 93.25 187 GLY A C 1
ATOM 1287 O O . GLY A 1 187 ? 12.536 2.549 -8.805 1.00 93.25 187 GLY A O 1
ATOM 1288 N N . ARG A 1 188 ? 11.364 0.681 -9.238 1.00 95.44 188 ARG A N 1
ATOM 1289 C CA . ARG A 1 188 ? 10.434 1.309 -10.175 1.00 95.44 188 ARG A CA 1
ATOM 1290 C C . ARG A 1 188 ? 9.474 2.238 -9.435 1.00 95.44 188 ARG A C 1
ATOM 1292 O O . ARG A 1 188 ? 9.008 1.944 -8.338 1.00 95.44 188 ARG A O 1
ATOM 1299 N N . PHE A 1 189 ? 9.125 3.347 -10.081 1.00 93.19 189 PHE A N 1
ATOM 1300 C CA . PHE A 1 189 ? 8.135 4.275 -9.545 1.00 93.19 189 PHE A CA 1
ATOM 1301 C C . PHE A 1 189 ? 6.709 3.763 -9.766 1.00 93.19 189 PHE A C 1
ATOM 1303 O O . PHE A 1 189 ? 6.298 3.432 -10.884 1.00 93.19 189 PHE A O 1
ATOM 1310 N N . GLN A 1 190 ? 5.938 3.760 -8.687 1.00 93.69 190 GLN A N 1
ATOM 1311 C CA . GLN A 1 190 ? 4.542 3.344 -8.652 1.00 93.69 190 GLN A CA 1
ATOM 1312 C C . GLN A 1 190 ? 3.656 4.571 -8.924 1.00 93.69 190 GLN A C 1
ATOM 1314 O O . GLN A 1 190 ? 3.149 5.209 -8.020 1.00 93.69 190 GLN A O 1
ATOM 1319 N N . PHE A 1 191 ? 3.560 4.993 -10.193 1.00 93.12 191 PHE A N 1
ATOM 1320 C CA . PHE A 1 191 ? 2.738 6.164 -10.566 1.00 93.12 191 PHE A CA 1
ATOM 1321 C C . PHE A 1 191 ? 1.239 5.856 -10.666 1.00 93.12 191 PHE A C 1
ATOM 1323 O O . PHE A 1 191 ? 0.406 6.742 -10.498 1.00 93.12 191 PHE A O 1
ATOM 1330 N N . PHE A 1 192 ? 0.907 4.614 -11.016 1.00 96.38 192 PHE A N 1
ATOM 1331 C CA . PHE A 1 192 ? -0.461 4.137 -11.181 1.00 96.38 192 PHE A CA 1
ATOM 1332 C C . PHE A 1 192 ? -0.637 2.910 -10.304 1.00 96.38 192 PHE A C 1
ATOM 1334 O O . PHE A 1 192 ? -0.429 1.792 -10.773 1.00 96.38 192 PHE A O 1
ATOM 1341 N N . ASP A 1 193 ? -0.982 3.125 -9.041 1.00 97.50 193 ASP A N 1
ATOM 1342 C CA . ASP A 1 193 ? -1.096 2.081 -8.013 1.00 97.50 193 ASP A CA 1
ATOM 1343 C C . ASP A 1 193 ? -2.099 0.987 -8.404 1.00 97.50 193 ASP A C 1
ATOM 1345 O O . ASP A 1 193 ? -1.947 -0.173 -8.040 1.00 97.50 193 ASP A O 1
ATOM 1349 N N . SER A 1 194 ? -3.074 1.313 -9.257 1.00 98.31 194 SER A N 1
ATOM 1350 C CA . SER A 1 194 ? -3.999 0.340 -9.844 1.00 98.31 194 SER A CA 1
ATOM 1351 C C . SER A 1 194 ? -3.338 -0.696 -10.769 1.00 98.31 194 SER A C 1
ATOM 1353 O O . SER A 1 194 ? -3.955 -1.703 -11.098 1.00 98.31 194 SER A O 1
ATOM 1355 N N . ASN A 1 195 ? -2.087 -0.477 -11.187 1.00 98.06 195 ASN A N 1
ATOM 1356 C CA . ASN A 1 195 ? -1.286 -1.393 -12.006 1.00 98.06 195 ASN A CA 1
ATOM 1357 C C . ASN A 1 195 ? -0.244 -2.168 -11.174 1.00 98.06 195 ASN A C 1
ATOM 1359 O O . ASN A 1 195 ? 0.760 -2.646 -11.705 1.00 98.06 195 ASN A O 1
ATOM 1363 N N . TRP A 1 196 ? -0.442 -2.252 -9.862 1.00 98.69 196 TRP A N 1
ATOM 1364 C CA . TRP A 1 196 ? 0.432 -2.977 -8.948 1.00 98.69 196 TRP A CA 1
ATOM 1365 C C . TRP A 1 196 ? -0.404 -3.834 -8.011 1.00 98.69 196 TRP A C 1
ATOM 1367 O O . TRP A 1 196 ? -1.537 -3.479 -7.688 1.00 98.69 196 TRP A O 1
ATOM 1377 N N . LYS A 1 197 ? 0.153 -4.960 -7.572 1.00 98.56 197 LYS A N 1
ATOM 1378 C CA . LYS A 1 197 ? -0.442 -5.825 -6.552 1.00 98.56 197 LYS A CA 1
ATOM 1379 C C . LYS A 1 197 ? 0.507 -6.012 -5.383 1.00 98.56 197 LYS A C 1
ATOM 1381 O O . LYS A 1 197 ? 1.719 -6.074 -5.578 1.00 98.56 197 LYS A O 1
ATOM 1386 N N . VAL A 1 198 ? -0.057 -6.133 -4.190 1.00 98.69 198 VAL A N 1
ATOM 1387 C CA . VAL A 1 198 ? 0.691 -6.337 -2.948 1.00 98.69 198 VAL A CA 1
ATOM 1388 C C . VAL A 1 198 ? 1.183 -7.781 -2.861 1.00 98.69 198 VAL A C 1
ATOM 1390 O O . VAL A 1 198 ? 0.398 -8.720 -2.985 1.00 98.69 198 VAL A O 1
ATOM 1393 N N . CYS A 1 199 ? 2.475 -7.957 -2.618 1.00 98.56 199 CYS A N 1
ATOM 1394 C CA . CYS A 1 199 ? 3.132 -9.243 -2.395 1.00 98.56 199 CYS A CA 1
ATOM 1395 C C . CYS A 1 199 ? 3.386 -9.512 -0.915 1.00 98.56 199 CYS A C 1
ATOM 1397 O O . CYS A 1 199 ? 3.156 -10.623 -0.442 1.00 98.56 199 CYS A O 1
ATOM 1399 N N . SER A 1 200 ? 3.795 -8.485 -0.177 1.00 98.62 200 SER A N 1
ATOM 1400 C CA . SER A 1 200 ? 3.943 -8.534 1.274 1.00 98.62 200 SER A CA 1
ATOM 1401 C C . SER A 1 200 ? 3.517 -7.220 1.904 1.00 98.62 200 SER A C 1
ATOM 1403 O O . SER A 1 200 ? 3.426 -6.180 1.252 1.00 98.62 200 SER A O 1
ATOM 1405 N N . GLN A 1 201 ? 3.205 -7.305 3.190 1.00 98.56 201 GLN A N 1
ATOM 1406 C CA . GLN A 1 201 ? 2.820 -6.177 4.016 1.00 98.56 201 GLN A CA 1
ATOM 1407 C C . GLN A 1 201 ? 3.584 -6.243 5.334 1.00 98.56 201 GLN A C 1
ATOM 1409 O O . GLN A 1 201 ? 3.772 -7.330 5.885 1.00 98.56 201 GLN A O 1
ATOM 1414 N N . GLU A 1 202 ? 3.945 -5.080 5.852 1.00 97.94 202 GLU A N 1
ATOM 1415 C CA . GLU A 1 202 ? 4.428 -4.903 7.213 1.00 97.94 202 GLU A CA 1
ATOM 1416 C C . GLU A 1 202 ? 3.723 -3.680 7.822 1.00 97.94 202 GLU A C 1
ATOM 1418 O O . GLU A 1 202 ? 3.704 -2.632 7.179 1.00 97.94 202 GLU A O 1
ATOM 1423 N N . PRO A 1 203 ? 3.126 -3.759 9.023 1.00 97.31 203 PRO A N 1
ATOM 1424 C CA . PRO A 1 203 ? 2.989 -4.936 9.883 1.00 97.31 203 PRO A CA 1
ATOM 1425 C C . PRO A 1 203 ? 2.243 -6.116 9.234 1.00 97.31 203 PRO A C 1
ATOM 1427 O O . PRO A 1 203 ? 1.450 -5.953 8.302 1.00 97.31 203 PRO A O 1
ATOM 1430 N N . SER A 1 204 ? 2.478 -7.327 9.745 1.00 97.50 204 SER A N 1
ATOM 1431 C CA . SER A 1 204 ? 1.726 -8.517 9.320 1.00 97.50 204 SER A CA 1
ATOM 1432 C C . SER A 1 204 ? 0.226 -8.402 9.636 1.00 97.50 204 SER A C 1
ATOM 1434 O O . SER A 1 204 ? -0.174 -7.733 10.592 1.00 97.50 204 SER A O 1
ATOM 1436 N N . ALA A 1 205 ? -0.620 -9.071 8.851 1.00 97.44 205 ALA A N 1
ATOM 1437 C CA . ALA A 1 205 ? -2.066 -9.060 9.068 1.00 97.44 205 ALA A CA 1
ATOM 1438 C C . ALA A 1 205 ? -2.437 -9.525 10.492 1.00 97.44 205 ALA A C 1
ATOM 1440 O O . ALA A 1 205 ? -1.891 -10.498 11.010 1.00 97.44 205 ALA A O 1
ATOM 1441 N N . GLY A 1 206 ? -3.382 -8.828 11.123 1.00 95.94 206 GLY A N 1
ATOM 1442 C CA . GLY A 1 206 ? -3.809 -9.058 12.504 1.00 95.94 206 GLY A CA 1
ATOM 1443 C C . GLY A 1 206 ? -2.914 -8.420 13.572 1.00 95.94 206 GLY A C 1
ATOM 1444 O O . GLY A 1 206 ? -3.306 -8.401 14.739 1.00 95.94 206 GLY A O 1
ATOM 1445 N N . ALA A 1 207 ? -1.752 -7.867 13.209 1.00 96.19 207 ALA A N 1
ATOM 1446 C CA . ALA A 1 207 ? -0.943 -7.084 14.138 1.00 96.19 207 ALA A CA 1
ATOM 1447 C C . ALA A 1 207 ? -1.677 -5.793 14.558 1.00 96.19 207 ALA A C 1
ATOM 1449 O O . ALA A 1 207 ? -2.505 -5.286 13.796 1.00 96.19 207 ALA A O 1
ATOM 1450 N N . PRO A 1 208 ? -1.390 -5.230 15.744 1.00 94.50 208 PRO A N 1
ATOM 1451 C CA . PRO A 1 208 ? -1.871 -3.899 16.101 1.00 94.50 208 PRO A CA 1
ATOM 1452 C C . PRO A 1 208 ? -1.435 -2.869 15.053 1.00 94.50 208 PRO A C 1
ATOM 1454 O O . PRO A 1 208 ? -0.286 -2.892 14.618 1.00 94.50 208 PRO A O 1
ATOM 1457 N N . LEU A 1 209 ? -2.343 -1.973 14.666 1.00 94.19 209 LEU A N 1
ATOM 1458 C CA . LEU A 1 209 ? -2.078 -0.909 13.703 1.00 94.19 209 LEU A CA 1
ATOM 1459 C C . LEU A 1 209 ? -2.417 0.443 14.337 1.00 94.19 209 LEU A C 1
ATOM 1461 O O . LEU A 1 209 ? -3.586 0.829 14.431 1.00 94.19 209 LEU A O 1
ATOM 1465 N N . ALA A 1 210 ? -1.399 1.172 14.796 1.00 90.94 210 ALA A N 1
ATOM 1466 C CA . ALA A 1 210 ? -1.578 2.539 15.263 1.00 90.94 210 ALA A CA 1
ATOM 1467 C C . ALA A 1 210 ? -1.546 3.521 14.084 1.00 90.94 210 ALA A C 1
ATOM 1469 O O . ALA A 1 210 ? -0.823 3.337 13.110 1.00 90.94 210 ALA A O 1
ATOM 1470 N N . SER A 1 211 ? -2.262 4.642 14.199 1.00 90.00 211 SER A N 1
ATOM 1471 C CA . SER A 1 211 ? -2.283 5.693 13.165 1.00 90.00 211 SER A CA 1
ATOM 1472 C C . SER A 1 211 ? -0.920 6.363 12.923 1.00 90.00 211 SER A C 1
ATOM 1474 O O . SER A 1 211 ? -0.765 7.136 11.981 1.00 90.00 211 SER A O 1
ATOM 1476 N N . THR A 1 212 ? 0.043 6.142 13.820 1.00 93.50 212 THR A N 1
ATOM 1477 C CA . THR A 1 212 ? 1.419 6.652 13.736 1.00 93.50 212 THR 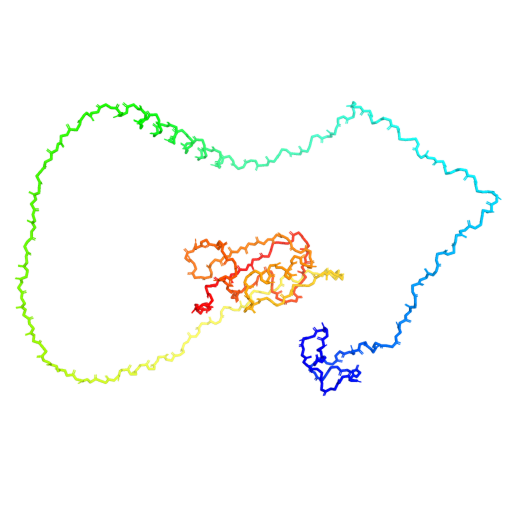A CA 1
ATOM 1478 C C . THR A 1 212 ? 2.404 5.644 13.157 1.00 93.50 212 THR A C 1
ATOM 1480 O O . THR A 1 212 ? 3.562 6.005 12.950 1.00 93.50 212 THR A O 1
ATOM 1483 N N . ASP A 1 213 ? 1.979 4.400 12.940 1.00 93.81 213 ASP A N 1
ATOM 1484 C CA . ASP A 1 213 ? 2.839 3.359 12.393 1.00 93.81 213 ASP A CA 1
ATOM 1485 C C . ASP A 1 213 ? 2.986 3.554 10.886 1.00 93.81 213 ASP A C 1
ATOM 1487 O O . ASP A 1 213 ? 2.045 3.960 10.204 1.00 93.81 213 ASP A O 1
ATOM 1491 N N . VAL A 1 214 ? 4.183 3.276 10.369 1.00 97.94 214 VAL A N 1
ATOM 1492 C CA . VAL A 1 214 ? 4.421 3.241 8.926 1.00 97.94 214 VAL A CA 1
ATOM 1493 C C . VAL A 1 214 ? 4.100 1.838 8.433 1.00 97.94 214 VAL A C 1
ATOM 1495 O O . VAL A 1 214 ? 4.668 0.869 8.932 1.00 97.94 214 VAL A O 1
ATOM 1498 N N . VAL A 1 215 ? 3.210 1.745 7.452 1.00 98.44 215 VAL A N 1
ATOM 1499 C CA . VAL A 1 215 ? 2.889 0.501 6.754 1.00 98.44 215 VAL A CA 1
ATOM 1500 C C . VAL A 1 215 ? 3.748 0.389 5.503 1.00 98.44 215 VAL A C 1
ATOM 1502 O O . VAL A 1 215 ? 3.686 1.262 4.646 1.00 98.44 215 VAL A O 1
ATOM 1505 N N . THR A 1 216 ? 4.509 -0.686 5.357 1.00 98.62 216 THR A N 1
ATOM 1506 C CA . THR A 1 216 ? 5.246 -0.990 4.127 1.00 98.62 216 THR A CA 1
ATOM 1507 C C . THR A 1 216 ? 4.477 -2.013 3.303 1.00 98.62 216 THR A C 1
ATOM 1509 O O . THR A 1 216 ? 4.073 -3.055 3.818 1.00 98.62 216 THR A O 1
ATOM 1512 N N . LEU A 1 217 ? 4.275 -1.715 2.021 1.00 98.62 217 LEU A N 1
ATOM 1513 C CA . LEU A 1 217 ? 3.682 -2.619 1.041 1.00 98.62 217 LEU A CA 1
ATOM 1514 C C . LEU A 1 217 ? 4.714 -2.906 -0.047 1.00 98.62 217 LEU A C 1
ATOM 1516 O O . LEU A 1 217 ? 5.066 -2.011 -0.818 1.00 98.62 217 LEU A O 1
ATOM 1520 N N . ASP A 1 218 ? 5.179 -4.149 -0.125 1.00 98.56 218 ASP A N 1
ATOM 1521 C CA . ASP A 1 218 ? 5.993 -4.591 -1.253 1.00 98.56 218 ASP A CA 1
ATOM 1522 C C . ASP A 1 218 ? 5.072 -5.040 -2.380 1.00 98.56 218 ASP A C 1
ATOM 1524 O O . ASP A 1 218 ? 4.126 -5.802 -2.160 1.00 98.56 218 ASP A O 1
ATOM 1528 N N . THR A 1 219 ? 5.340 -4.590 -3.598 1.00 98.62 219 THR A N 1
ATOM 1529 C CA . THR A 1 219 ? 4.448 -4.785 -4.737 1.00 98.62 219 THR A CA 1
ATOM 1530 C C . THR A 1 219 ? 5.187 -5.210 -5.997 1.00 98.62 219 THR A C 1
ATOM 1532 O O . THR A 1 219 ? 6.375 -4.955 -6.181 1.00 98.62 219 THR A O 1
ATOM 1535 N N . VAL A 1 220 ? 4.456 -5.853 -6.902 1.00 98.62 220 VAL A N 1
ATOM 1536 C CA . VAL A 1 220 ? 4.896 -6.141 -8.277 1.00 98.62 220 VAL A CA 1
ATOM 1537 C C . VAL A 1 220 ? 3.811 -5.708 -9.257 1.00 98.62 220 VAL A C 1
ATOM 1539 O O . VAL A 1 220 ? 2.683 -5.406 -8.851 1.00 98.62 220 VAL A O 1
ATOM 1542 N N . LYS A 1 221 ? 4.119 -5.672 -10.556 1.00 98.12 221 LYS A N 1
ATOM 1543 C CA . LYS A 1 221 ? 3.088 -5.443 -11.574 1.00 98.12 221 LYS A CA 1
ATOM 1544 C C . LYS A 1 221 ? 2.052 -6.562 -11.562 1.00 98.12 221 LYS A C 1
ATOM 1546 O O . LYS A 1 221 ? 2.317 -7.683 -11.132 1.00 98.12 221 LYS A O 1
ATOM 1551 N N . LEU A 1 222 ? 0.841 -6.263 -12.027 1.00 98.12 222 LEU A N 1
ATOM 1552 C CA . LEU A 1 222 ? -0.274 -7.217 -11.973 1.00 98.12 222 LEU A CA 1
ATOM 1553 C C . LEU A 1 222 ? 0.049 -8.556 -12.660 1.00 98.12 222 LEU A C 1
ATOM 1555 O O . LEU A 1 222 ? -0.356 -9.612 -12.165 1.00 98.12 222 LEU A O 1
ATOM 1559 N N . ASP A 1 223 ? 0.806 -8.507 -13.755 1.00 97.19 223 ASP A N 1
ATOM 1560 C CA . ASP A 1 223 ? 1.242 -9.636 -14.578 1.00 97.19 223 ASP A CA 1
ATOM 1561 C C . ASP A 1 223 ? 2.523 -10.333 -14.081 1.00 97.19 223 ASP A C 1
ATOM 1563 O O . ASP A 1 223 ? 2.889 -11.388 -14.595 1.00 97.19 223 ASP A O 1
ATOM 1567 N N . GLU A 1 224 ? 3.181 -9.802 -13.050 1.00 97.69 224 GLU A N 1
ATOM 1568 C CA . GLU A 1 224 ? 4.399 -10.376 -12.471 1.00 97.69 224 GLU A CA 1
ATOM 1569 C C . GLU A 1 224 ? 4.084 -11.352 -11.329 1.00 97.69 224 GLU A C 1
ATOM 1571 O O . GLU A 1 224 ? 3.018 -11.312 -10.716 1.00 97.69 224 GLU A O 1
ATOM 1576 N N . SER A 1 225 ? 5.010 -12.258 -11.017 1.00 97.94 225 SER A N 1
ATOM 1577 C CA . SER A 1 225 ? 4.891 -13.124 -9.835 1.00 97.94 225 SER A CA 1
ATOM 1578 C C . SER A 1 225 ? 5.530 -12.456 -8.624 1.00 97.94 225 SER A C 1
ATOM 1580 O O . SER A 1 225 ? 6.566 -11.807 -8.755 1.00 97.94 225 SER A O 1
ATOM 1582 N N . CYS A 1 226 ? 4.913 -12.625 -7.454 1.00 96.94 226 CYS A N 1
ATOM 1583 C CA . CYS A 1 226 ? 5.531 -12.201 -6.205 1.00 96.94 226 CYS A CA 1
ATOM 1584 C C . CYS A 1 226 ? 6.773 -13.063 -5.919 1.00 96.94 226 CYS A C 1
ATOM 1586 O O . CYS A 1 226 ? 6.703 -14.275 -6.156 1.00 96.94 226 CYS A O 1
ATOM 1588 N N . PRO A 1 227 ? 7.885 -12.449 -5.480 1.00 93.44 227 PRO A N 1
ATOM 1589 C CA . PRO A 1 227 ? 9.119 -13.157 -5.146 1.00 93.44 227 PRO A CA 1
ATOM 1590 C C . PRO A 1 227 ? 8.989 -14.043 -3.900 1.00 93.44 227 PRO A C 1
ATOM 1592 O O . PRO A 1 227 ? 8.075 -13.800 -3.077 1.00 93.44 227 PRO A O 1
#

Secondary structure (DSSP, 8-state):
--B-TTT-PBPSSTT-SB-TTT-PBPPP----PPPPP----PPPS--PPP-----PPP-TT-PPPPPPPP---TTHHHHHHHHHHHHHHHHHHHHH-------------------------------------------PPP-----------B----TTSBHHHHHHHHHHTT---EEEEETTS-----S-GGGEEEEEEESPTTSB--TTSPEEEEEEETTSPP-

InterPro domains:
  IPR005543 PASTA domain [PF03793] (154-219)
  IPR005543 PASTA domain [PS51178] (149-221)
  IPR005543 PASTA domain [cd06577] (154-217)
  IPR059113 Putative zinc-ribbon domain 3 [PF13248] (1-24)

Solvent-accessible surface area (backbone atoms only — not comparable to full-atom values): 15586 Å² total; per-residue (Å²): 137,50,58,38,91,86,77,67,48,74,44,96,44,92,80,49,58,49,33,90,89,80,65,48,74,43,87,74,93,78,74,87,71,74,81,82,76,87,76,78,83,80,87,76,90,81,78,76,78,80,82,70,79,78,78,69,80,78,66,87,80,70,74,72,80,79,71,82,75,80,86,72,65,77,71,61,61,56,53,56,53,51,52,50,52,51,53,53,51,51,53,54,54,60,72,72,60,83,80,78,82,87,83,87,86,80,89,80,85,85,84,84,85,87,88,84,87,83,86,83,90,85,88,80,86,86,85,87,77,92,80,81,87,80,84,82,85,81,69,81,79,79,76,86,78,71,94,69,94,61,100,59,50,55,30,70,83,41,65,72,30,40,40,42,61,38,50,54,54,40,42,76,68,54,35,76,41,72,45,82,40,40,62,83,70,75,72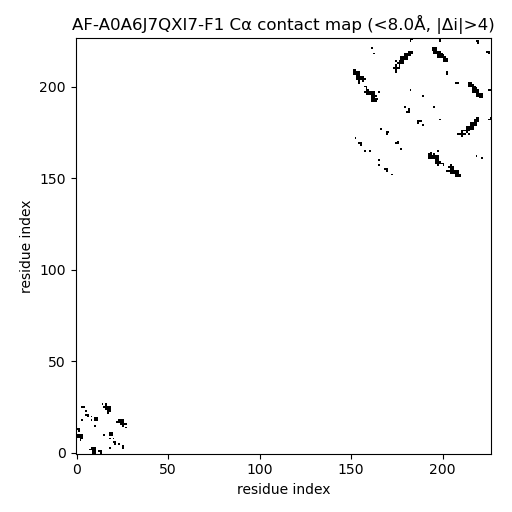,61,84,80,84,55,38,78,57,24,23,22,57,42,58,37,68,50,61,70,35,84,44,56,60,85,45,69,34,38,36,26,24,39,47,70,92,53,80,72,128

Radius of gyration: 33.95 Å; Cα contacts (8 Å, |Δi|>4): 191; chains: 1; bounding box: 69×72×84 Å

Organism: NCBI:txid449393

Foldseek 3Di:
DDADPPPRHDAPDPPDQARPVPRDGDDPPPDPPDDDDPDDDDDDPDDDDPPDPPPDPPDPPPDDPDDDDPPPPPVVVVVVVVVVVVVVVVVVVVVVPPDDDDDDDDDDDDDDDDDDDDDDDDDDDDDDDDDDDDDDDPDDDDDPPDPDPDPADFQADQAFHQQVVNQVVCVVRLADAEAEAAQVNPRDDPPDSNQKGFHDKPPDGRHGDDNPDYIYTHIHGPPDDHD